Protein AF-A0A7C8YJ92-F1 (afdb_monomer)

Foldseek 3Di:
DDYDDDDDDPCPPPPPPPFQDQPDDADPVNLVVCVVVVVVVPDPVSSVVRLVSNLVSQCSRCVVPVVSNVVSVVVNVVVVVCCCVPVVVVVVVVVVQVPDPDDDPVNVVVVVVVVVVVVPDDDDPLNPQAAPQPSDNDPVVQWDAQPPPRHIHGQVSDVVRHPDDDPDHDHDPVRVVD

Sequence (178 aa):
GRNLMNSSENDEEGLLGSPAMVARPLDFRTIDLRLAVGAYGGSHEAFLEDVRELWKNIRIAHADQPELVQLAETLSLNFESLYEEEVVSLVGKLMEYSKMEQISAETKKEIGDVIASTSEIPKAPWDEGVCKVCGVDKDDDSVLLCDACDAEYHMYCLSPPLARIPEGNWYCPLCVSG

Radius of gyration: 23.87 Å; Cα contacts (8 Å, |Δi|>4): 119; chains: 1; bounding box: 81×37×61 Å

Structure (mmCIF, N/CA/C/O backbone):
data_AF-A0A7C8YJ92-F1
#
_entry.id   AF-A0A7C8YJ92-F1
#
loop_
_atom_site.group_PDB
_atom_site.id
_atom_site.type_symbol
_atom_site.label_atom_id
_atom_site.label_alt_id
_atom_site.label_comp_id
_atom_site.label_asym_id
_atom_site.label_entity_id
_atom_site.label_seq_id
_atom_site.pdbx_PDB_ins_code
_atom_site.Cartn_x
_atom_site.Cartn_y
_atom_site.Cartn_z
_atom_site.occupancy
_atom_site.B_iso_or_equiv
_atom_site.auth_seq_id
_atom_site.auth_comp_id
_atom_site.auth_asym_id
_atom_site.auth_atom_id
_atom_site.pdbx_PDB_model_num
ATOM 1 N N . GLY A 1 1 ? 56.445 19.414 -31.006 1.00 32.84 1 GLY A N 1
ATOM 2 C CA . GLY A 1 1 ? 55.288 20.331 -31.067 1.00 32.84 1 GLY A CA 1
ATOM 3 C C . GLY A 1 1 ? 54.045 19.476 -31.076 1.00 32.84 1 GLY A C 1
ATOM 4 O O . GLY A 1 1 ? 54.026 18.541 -31.856 1.00 32.84 1 GLY A O 1
ATOM 5 N N . ARG A 1 2 ? 53.206 19.576 -30.036 1.00 31.78 2 ARG A N 1
ATOM 6 C CA . ARG A 1 2 ? 51.915 20.310 -30.041 1.00 31.78 2 ARG A CA 1
ATOM 7 C C . ARG A 1 2 ? 50.936 19.687 -31.050 1.00 31.78 2 ARG A C 1
ATOM 9 O O . ARG A 1 2 ? 51.171 19.828 -32.240 1.00 31.78 2 ARG A O 1
ATOM 16 N N . ASN A 1 3 ? 49.972 18.884 -30.583 1.00 36.03 3 ASN A N 1
ATOM 17 C CA . ASN A 1 3 ? 48.613 19.271 -30.113 1.00 36.03 3 ASN A CA 1
ATOM 18 C C . ASN A 1 3 ? 47.600 19.043 -31.256 1.00 36.03 3 ASN A C 1
ATOM 20 O O . ASN A 1 3 ? 47.963 19.313 -32.391 1.00 36.03 3 ASN A O 1
ATOM 24 N N . LEU A 1 4 ? 46.337 18.633 -31.090 1.00 36.97 4 LEU A N 1
ATOM 25 C CA . LEU A 1 4 ? 45.447 18.287 -29.965 1.00 36.97 4 LEU A CA 1
ATOM 26 C C . LEU A 1 4 ? 44.133 17.764 -30.611 1.00 36.97 4 LEU A C 1
ATOM 28 O O . LEU A 1 4 ? 43.721 18.368 -31.594 1.00 36.97 4 LEU A O 1
ATOM 32 N N . MET A 1 5 ? 43.523 16.720 -30.016 1.00 37.84 5 MET A N 1
ATOM 33 C CA . MET A 1 5 ? 42.085 16.520 -29.656 1.00 37.84 5 MET A CA 1
ATOM 34 C C . MET A 1 5 ? 40.979 16.679 -30.723 1.00 37.84 5 MET A C 1
ATOM 36 O O . MET A 1 5 ? 41.150 17.384 -31.702 1.00 37.84 5 MET A O 1
ATOM 40 N N . ASN A 1 6 ? 39.777 16.097 -30.643 1.00 34.41 6 ASN A N 1
ATOM 41 C CA . ASN A 1 6 ? 38.951 15.356 -29.664 1.00 34.41 6 ASN A CA 1
ATOM 42 C C . ASN A 1 6 ? 37.863 14.639 -30.529 1.00 34.41 6 ASN A C 1
ATOM 44 O O . ASN A 1 6 ? 37.765 14.954 -31.713 1.00 34.41 6 ASN A O 1
ATOM 48 N N . SER A 1 7 ? 36.968 13.740 -30.123 1.00 36.34 7 SER A N 1
ATOM 49 C CA . SER A 1 7 ? 36.438 13.296 -28.829 1.00 36.34 7 SER A CA 1
ATOM 50 C C . SER A 1 7 ? 35.616 12.031 -29.111 1.00 36.34 7 SER A C 1
ATOM 52 O O . SER A 1 7 ? 34.654 12.086 -29.879 1.00 36.34 7 SER A O 1
ATOM 54 N N . SER A 1 8 ? 35.977 10.910 -28.500 1.00 42.34 8 SER A N 1
ATOM 55 C CA . SER A 1 8 ? 35.163 9.695 -28.466 1.00 42.34 8 SER A CA 1
ATOM 56 C C . SER A 1 8 ? 35.259 9.112 -27.065 1.00 42.34 8 SER A C 1
ATOM 58 O O . SER A 1 8 ? 36.002 8.164 -26.849 1.00 42.34 8 SER A O 1
ATOM 60 N N . GLU A 1 9 ? 34.555 9.729 -26.123 1.00 35.81 9 GLU A N 1
ATOM 61 C CA . GLU A 1 9 ? 34.348 9.212 -24.769 1.00 35.81 9 GLU A CA 1
ATOM 62 C C . GLU A 1 9 ? 32.906 9.567 -24.396 1.00 35.81 9 GLU A C 1
ATOM 64 O O . GLU A 1 9 ? 32.614 10.636 -23.868 1.00 35.81 9 GLU A O 1
ATOM 69 N N . ASN A 1 10 ? 31.983 8.694 -24.805 1.00 41.91 10 ASN A N 1
ATOM 70 C CA . ASN A 1 10 ? 30.680 8.582 -24.164 1.00 41.91 10 ASN A CA 1
ATOM 71 C C . ASN A 1 10 ? 30.879 7.663 -22.961 1.00 41.91 10 ASN A C 1
ATOM 73 O O . ASN A 1 10 ? 30.569 6.479 -23.044 1.00 41.91 10 ASN A O 1
ATOM 77 N N . ASP A 1 11 ? 31.407 8.219 -21.879 1.00 37.97 11 ASP A N 1
ATOM 78 C CA . ASP A 1 11 ? 31.334 7.607 -20.560 1.00 37.97 11 ASP A CA 1
ATOM 79 C C . ASP A 1 11 ? 30.396 8.490 -19.730 1.00 37.97 11 ASP A C 1
ATOM 81 O O . ASP A 1 11 ? 30.816 9.345 -18.954 1.00 37.97 11 ASP A O 1
ATOM 85 N N . GLU A 1 12 ? 29.088 8.331 -19.960 1.00 43.72 12 GLU A N 1
ATOM 86 C CA . GLU A 1 12 ? 28.102 8.674 -18.937 1.00 43.72 12 GLU A CA 1
ATOM 87 C C . GLU A 1 12 ? 28.348 7.705 -17.783 1.00 43.72 12 GLU A C 1
ATOM 89 O O . GLU A 1 12 ? 27.995 6.524 -17.831 1.00 43.72 12 GLU A O 1
ATOM 94 N N . GLU A 1 13 ? 29.058 8.213 -16.785 1.00 41.09 13 GLU A N 1
ATOM 95 C CA . GLU A 1 13 ? 29.417 7.552 -15.544 1.00 41.09 13 GLU A CA 1
ATOM 96 C C . GLU A 1 13 ? 28.141 7.269 -14.735 1.00 41.09 13 GLU A C 1
ATOM 98 O O . GLU A 1 13 ? 27.783 7.959 -13.783 1.00 41.09 13 GLU A O 1
ATOM 103 N N . GLY A 1 14 ? 27.413 6.233 -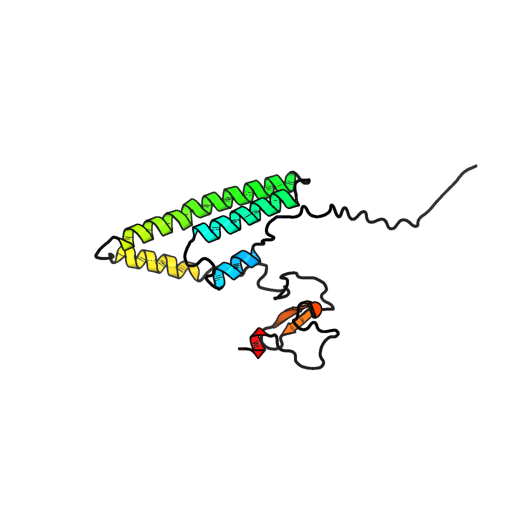15.149 1.00 44.31 14 GLY A N 1
ATOM 104 C CA . GLY A 1 14 ? 26.383 5.597 -14.351 1.00 44.31 14 GLY A CA 1
ATOM 105 C C . GLY A 1 14 ? 27.053 4.942 -13.154 1.00 44.31 14 GLY A C 1
ATOM 106 O O . GLY A 1 14 ? 27.486 3.792 -13.232 1.00 44.31 14 GLY A O 1
ATOM 107 N N . LEU A 1 15 ? 27.139 5.677 -12.045 1.00 42.62 15 LEU A N 1
ATOM 108 C CA . LEU A 1 15 ? 27.472 5.155 -10.721 1.00 42.62 15 LEU A CA 1
ATOM 109 C C . LEU A 1 15 ? 26.350 4.209 -10.257 1.00 42.62 15 LEU A C 1
ATOM 111 O O . LEU A 1 15 ? 25.573 4.494 -9.351 1.00 42.62 15 LEU A O 1
ATOM 115 N N . LEU A 1 16 ? 26.259 3.044 -10.894 1.00 46.41 16 LEU A N 1
ATOM 116 C CA . LEU A 1 16 ? 25.549 1.888 -10.372 1.00 46.41 16 LEU A CA 1
ATOM 117 C C . LEU A 1 16 ? 26.441 1.271 -9.296 1.00 46.41 16 LEU A C 1
ATOM 119 O O . LEU A 1 16 ? 27.081 0.237 -9.498 1.00 46.41 16 LEU A O 1
ATOM 123 N N . GLY A 1 17 ? 26.496 1.929 -8.135 1.00 43.22 17 GLY A N 1
ATOM 124 C CA . GLY A 1 17 ? 26.816 1.222 -6.905 1.00 43.22 17 GLY A CA 1
ATOM 125 C C . GLY A 1 17 ? 25.873 0.026 -6.830 1.00 43.22 17 GLY A C 1
ATOM 126 O O . GLY A 1 17 ? 24.660 0.179 -6.973 1.00 43.22 17 GLY A O 1
ATOM 127 N N . SER A 1 18 ? 26.419 -1.184 -6.713 1.00 48.75 18 SER A N 1
ATOM 128 C CA . SER A 1 18 ? 25.602 -2.387 -6.556 1.00 48.75 18 SER A CA 1
ATOM 129 C C . SER A 1 18 ? 24.629 -2.150 -5.396 1.00 48.75 18 SER A C 1
ATOM 131 O O . SER A 1 18 ? 25.120 -1.882 -4.293 1.00 48.75 18 SER A O 1
ATOM 133 N N . PRO A 1 19 ? 23.297 -2.210 -5.619 1.00 55.03 19 PRO A N 1
ATOM 134 C CA . PRO A 1 19 ? 22.329 -1.930 -4.572 1.00 55.03 19 PRO A CA 1
ATOM 135 C C . PRO A 1 19 ? 22.653 -2.804 -3.371 1.00 55.03 19 PRO A C 1
ATOM 137 O O . PRO A 1 19 ? 22.861 -4.013 -3.529 1.00 55.03 19 PRO A O 1
ATOM 140 N N . ALA A 1 20 ? 22.746 -2.206 -2.184 1.00 57.72 20 ALA A N 1
ATOM 141 C CA . ALA A 1 20 ? 22.923 -2.990 -0.976 1.00 57.72 20 ALA A CA 1
ATOM 142 C C . ALA A 1 20 ? 21.822 -4.061 -0.942 1.00 57.72 20 ALA A C 1
ATOM 144 O O . ALA A 1 20 ? 20.634 -3.754 -1.053 1.00 57.72 20 ALA A O 1
ATOM 145 N N . MET A 1 21 ? 22.218 -5.333 -0.859 1.00 64.62 21 MET A N 1
ATOM 146 C CA . MET A 1 21 ? 21.261 -6.433 -0.819 1.00 64.62 21 MET A CA 1
ATOM 147 C C . MET A 1 21 ? 20.461 -6.329 0.481 1.00 64.62 21 MET A C 1
ATOM 149 O O . MET A 1 21 ? 20.983 -6.589 1.564 1.00 64.62 21 MET A O 1
ATOM 153 N N . VAL A 1 22 ? 19.196 -5.931 0.375 1.00 64.56 22 VAL A N 1
ATOM 154 C CA . VAL A 1 22 ? 18.278 -5.872 1.514 1.00 64.56 22 VAL A CA 1
ATOM 155 C C . VAL A 1 22 ? 17.700 -7.257 1.800 1.00 64.56 22 VAL A C 1
ATOM 157 O O . VAL A 1 22 ? 17.398 -8.022 0.884 1.00 64.56 22 VAL A O 1
ATOM 160 N N . ALA A 1 23 ? 17.551 -7.599 3.081 1.00 59.47 23 ALA A N 1
ATOM 161 C CA . ALA A 1 23 ? 17.153 -8.943 3.507 1.00 59.47 23 ALA A CA 1
ATOM 162 C C . ALA A 1 23 ? 15.738 -9.329 3.040 1.00 59.47 23 ALA A C 1
ATOM 164 O O . ALA A 1 23 ? 15.465 -10.506 2.797 1.00 59.47 23 ALA A O 1
ATOM 165 N N . ARG A 1 24 ? 14.836 -8.348 2.921 1.00 72.12 24 ARG A N 1
ATOM 166 C CA . ARG A 1 24 ? 13.461 -8.531 2.442 1.00 72.12 24 ARG A CA 1
ATOM 167 C C . ARG A 1 24 ? 13.057 -7.328 1.591 1.00 72.12 24 ARG A C 1
ATOM 169 O O . ARG A 1 24 ? 12.641 -6.335 2.175 1.00 72.12 24 ARG A O 1
ATOM 176 N N . PRO A 1 25 ? 13.182 -7.382 0.253 1.00 77.62 25 PRO A N 1
ATOM 177 C CA . PRO A 1 25 ? 12.709 -6.307 -0.614 1.00 77.62 25 PRO A CA 1
ATOM 178 C C . PRO A 1 25 ? 11.233 -6.015 -0.335 1.00 77.62 25 PRO A C 1
ATOM 180 O O . PRO A 1 25 ? 10.406 -6.929 -0.317 1.00 77.62 25 PRO A O 1
ATOM 183 N N . LEU A 1 26 ? 10.932 -4.753 -0.057 1.00 87.12 26 LEU A N 1
ATOM 184 C CA . LEU A 1 26 ? 9.601 -4.271 0.278 1.00 87.12 26 LEU A CA 1
ATOM 185 C C . LEU A 1 26 ? 9.498 -2.830 -0.219 1.00 87.12 26 LEU A C 1
ATOM 187 O O . LEU A 1 26 ? 10.472 -2.086 -0.115 1.00 87.12 26 LEU A O 1
ATOM 191 N N . ASP A 1 27 ? 8.338 -2.462 -0.748 1.00 88.12 27 ASP A N 1
ATOM 192 C CA . ASP A 1 27 ? 7.993 -1.123 -1.223 1.00 88.12 27 ASP A CA 1
ATOM 193 C C . ASP A 1 27 ? 6.581 -0.744 -0.741 1.00 88.12 27 ASP A C 1
ATOM 195 O O . ASP A 1 27 ? 5.828 -1.591 -0.248 1.00 88.12 27 ASP A O 1
ATOM 199 N N . PHE A 1 28 ? 6.215 0.536 -0.863 1.00 90.81 28 PHE A N 1
ATOM 200 C CA . PHE A 1 28 ? 4.897 1.014 -0.431 1.00 90.81 28 PHE A CA 1
ATOM 201 C C . PHE A 1 28 ? 3.747 0.322 -1.169 1.00 90.81 28 PHE A C 1
ATOM 203 O O . PHE A 1 28 ? 2.733 0.005 -0.553 1.00 90.81 28 PHE A O 1
ATOM 210 N N . ARG A 1 29 ? 3.926 0.014 -2.457 1.00 87.31 29 ARG A N 1
ATOM 211 C CA . ARG A 1 29 ? 2.927 -0.686 -3.271 1.00 87.31 29 ARG A CA 1
ATOM 212 C C . ARG A 1 29 ? 2.628 -2.084 -2.732 1.00 87.31 29 ARG A C 1
ATOM 214 O O . ARG A 1 29 ? 1.482 -2.513 -2.701 1.00 87.31 29 ARG A O 1
ATOM 221 N N . THR A 1 30 ? 3.647 -2.806 -2.284 1.00 89.88 30 THR A N 1
ATOM 222 C CA . THR A 1 30 ? 3.494 -4.138 -1.695 1.00 89.88 30 THR A CA 1
ATOM 223 C C . THR A 1 30 ? 2.730 -4.071 -0.377 1.00 89.88 30 THR A C 1
ATOM 225 O O . THR A 1 30 ? 1.881 -4.925 -0.124 1.00 89.88 30 THR A O 1
ATOM 228 N N . ILE A 1 31 ? 3.012 -3.066 0.455 1.00 93.44 31 ILE A N 1
ATOM 229 C CA . ILE A 1 31 ? 2.287 -2.829 1.713 1.00 93.44 31 ILE A CA 1
ATOM 230 C C . ILE A 1 31 ? 0.816 -2.498 1.427 1.00 93.44 31 ILE A C 1
ATOM 232 O O . ILE A 1 31 ? -0.079 -3.079 2.037 1.00 93.44 31 ILE A O 1
ATOM 236 N N . ASP A 1 32 ? 0.566 -1.630 0.452 1.00 90.19 32 ASP A N 1
ATOM 237 C CA . ASP A 1 32 ? -0.772 -1.235 0.009 1.00 90.19 32 ASP A CA 1
ATOM 238 C C . ASP A 1 32 ? -1.587 -2.434 -0.516 1.00 90.19 32 ASP A C 1
ATOM 240 O O . ASP A 1 32 ? -2.701 -2.701 -0.063 1.00 90.19 32 ASP A O 1
ATOM 244 N N . LEU A 1 33 ? -0.982 -3.279 -1.359 1.00 86.25 33 LEU A N 1
ATOM 245 C CA . LEU A 1 33 ? -1.596 -4.532 -1.813 1.00 86.25 33 LEU A CA 1
ATOM 246 C C . LEU A 1 33 ? -1.905 -5.488 -0.650 1.00 86.25 33 LEU A C 1
ATOM 248 O O . LEU A 1 33 ? -2.951 -6.139 -0.652 1.00 86.25 33 LEU A O 1
ATOM 252 N N . ARG A 1 34 ? -1.018 -5.583 0.352 1.00 91.88 34 ARG A N 1
ATOM 253 C CA . ARG A 1 34 ? -1.242 -6.407 1.553 1.00 91.88 34 ARG A CA 1
ATOM 254 C C . ARG A 1 34 ? -2.406 -5.886 2.391 1.00 91.88 34 ARG A C 1
ATOM 256 O O . ARG A 1 34 ? -3.194 -6.702 2.872 1.00 91.88 34 ARG A O 1
ATOM 263 N N . LEU A 1 35 ? -2.537 -4.569 2.540 1.00 90.69 35 LEU A N 1
ATOM 264 C CA . LEU A 1 35 ? -3.692 -3.949 3.189 1.00 90.69 35 LEU A CA 1
ATOM 265 C C . LEU A 1 35 ? -4.984 -4.295 2.439 1.00 90.69 35 LEU A C 1
ATOM 267 O O . LEU A 1 35 ? -5.922 -4.799 3.055 1.00 90.69 35 LEU A O 1
ATOM 271 N N . ALA A 1 36 ? -5.005 -4.107 1.117 1.00 86.62 36 ALA A N 1
ATOM 272 C CA . ALA A 1 36 ? -6.189 -4.312 0.283 1.00 86.62 36 ALA A CA 1
ATOM 273 C C . ALA A 1 36 ? -6.734 -5.750 0.338 1.00 86.62 36 ALA A C 1
ATOM 275 O O . ALA A 1 36 ? -7.946 -5.958 0.363 1.00 86.62 36 ALA A O 1
ATOM 276 N N . VAL A 1 37 ? -5.851 -6.753 0.395 1.00 88.44 37 VAL A N 1
ATOM 277 C CA . VAL A 1 37 ? -6.250 -8.172 0.488 1.00 88.44 37 VAL A CA 1
ATOM 278 C C . VAL A 1 37 ? -6.383 -8.676 1.931 1.00 88.44 37 VAL A C 1
ATOM 280 O O . VAL A 1 37 ? -6.598 -9.868 2.147 1.00 88.44 37 VAL A O 1
ATOM 283 N N . GLY A 1 38 ? -6.236 -7.798 2.931 1.00 90.75 38 GLY A N 1
ATOM 284 C CA . GLY A 1 38 ? -6.341 -8.153 4.347 1.00 90.75 38 GLY A CA 1
ATOM 285 C C . GLY A 1 38 ? -5.227 -9.081 4.851 1.00 90.75 38 GLY A C 1
ATOM 286 O O . GLY A 1 38 ? -5.432 -9.823 5.812 1.00 90.75 38 GLY A O 1
ATOM 287 N N . ALA A 1 39 ? -4.043 -9.052 4.230 1.00 93.25 39 ALA A N 1
ATOM 288 C CA . ALA A 1 39 ? -2.936 -9.970 4.519 1.00 93.25 39 ALA A CA 1
ATOM 289 C C . ALA A 1 39 ? -2.395 -9.866 5.958 1.00 93.25 39 ALA A C 1
ATOM 291 O O . ALA A 1 39 ? -1.782 -10.811 6.452 1.00 93.25 39 ALA A O 1
ATOM 292 N N . TYR A 1 40 ? -2.641 -8.746 6.644 1.00 94.56 40 TYR A N 1
ATOM 293 C CA . TYR A 1 40 ? -2.231 -8.522 8.034 1.00 94.56 40 TYR A CA 1
ATOM 294 C C . TYR A 1 40 ? -3.157 -9.168 9.075 1.00 94.56 40 TYR A C 1
ATOM 296 O O . TYR A 1 40 ? -2.886 -9.093 10.272 1.00 94.56 40 TYR A O 1
ATOM 304 N N . GLY A 1 41 ? -4.269 -9.784 8.655 1.00 91.25 41 GLY A N 1
ATOM 305 C CA . GLY A 1 41 ? -5.161 -10.514 9.563 1.00 91.25 41 GLY A CA 1
ATOM 306 C C . GLY A 1 41 ? -5.768 -9.654 10.678 1.00 91.25 41 GLY A C 1
ATOM 307 O O . GLY A 1 41 ? -6.069 -10.167 11.751 1.00 91.25 41 GLY A O 1
ATOM 308 N N . GLY A 1 42 ? -5.911 -8.346 10.445 1.00 87.81 42 GLY A N 1
ATOM 309 C CA . GLY A 1 42 ? -6.410 -7.386 11.433 1.00 87.81 42 GLY A CA 1
ATOM 310 C C . GLY A 1 42 ? -5.379 -6.908 12.463 1.00 87.81 42 GLY A C 1
ATOM 311 O O . GLY A 1 42 ? -5.735 -6.083 13.299 1.00 87.81 42 GLY A O 1
ATOM 312 N N . SER A 1 43 ? -4.122 -7.368 12.413 1.00 94.94 43 SER A N 1
ATOM 313 C CA . SER A 1 43 ? -3.050 -6.791 13.235 1.00 94.94 43 SER A CA 1
ATOM 314 C C . SER A 1 43 ? -2.515 -5.523 12.580 1.00 94.94 43 SER A C 1
ATOM 316 O O . SER A 1 43 ? -1.884 -5.564 11.523 1.00 94.94 43 SER A O 1
ATOM 318 N N . HIS A 1 44 ? -2.755 -4.387 13.226 1.00 94.88 44 HIS A N 1
ATOM 319 C CA . HIS A 1 44 ? -2.209 -3.106 12.787 1.00 94.88 44 HIS A CA 1
ATOM 320 C C . HIS A 1 44 ? -0.694 -3.017 13.049 1.00 94.88 44 HIS A C 1
ATOM 322 O O . HIS A 1 44 ? 0.026 -2.334 12.326 1.00 94.88 44 HIS A O 1
ATOM 328 N N . GLU A 1 45 ? -0.182 -3.770 14.026 1.00 96.62 45 GLU A N 1
ATOM 329 C CA . GLU A 1 45 ? 1.246 -3.870 14.320 1.00 96.62 45 GLU A CA 1
ATOM 330 C C . GLU A 1 45 ? 2.011 -4.619 13.229 1.00 96.62 45 GLU A C 1
ATOM 332 O O . GLU A 1 45 ? 3.116 -4.214 12.885 1.00 96.62 45 GLU A O 1
ATOM 337 N N . ALA A 1 46 ? 1.422 -5.655 12.623 1.00 96.50 46 ALA A N 1
ATOM 338 C CA . ALA A 1 46 ? 2.038 -6.340 11.487 1.00 96.50 46 ALA A CA 1
ATOM 339 C C . ALA A 1 46 ? 2.205 -5.406 10.269 1.00 96.50 46 ALA A C 1
ATOM 341 O O . ALA A 1 46 ? 3.204 -5.490 9.554 1.00 96.50 46 ALA A O 1
ATOM 342 N N . PHE A 1 47 ? 1.262 -4.480 10.056 1.00 96.44 47 PHE A N 1
ATOM 343 C CA . PHE A 1 47 ? 1.407 -3.400 9.072 1.00 96.44 47 PHE A CA 1
ATOM 344 C C . PHE A 1 47 ? 2.553 -2.447 9.447 1.00 96.44 47 PHE A C 1
ATOM 346 O O . PHE A 1 47 ? 3.398 -2.137 8.606 1.00 96.44 47 PHE A O 1
ATOM 353 N N . LEU A 1 48 ? 2.630 -2.029 10.715 1.00 97.12 48 LEU A N 1
ATOM 354 C CA . LEU A 1 48 ? 3.705 -1.166 11.210 1.00 97.12 48 LEU A CA 1
ATOM 355 C C . LEU A 1 48 ? 5.095 -1.800 11.038 1.00 97.12 48 LEU A C 1
ATOM 357 O O . LEU A 1 48 ? 6.044 -1.115 10.659 1.00 97.12 48 LEU A O 1
ATOM 361 N N . GLU A 1 49 ? 5.230 -3.100 11.301 1.00 96.25 49 GLU A N 1
ATOM 362 C CA . GLU A 1 49 ? 6.481 -3.841 11.111 1.00 96.25 49 GLU A CA 1
ATOM 363 C C . GLU A 1 49 ? 6.965 -3.799 9.657 1.00 96.25 49 GLU A C 1
ATOM 365 O O . GLU A 1 49 ? 8.149 -3.557 9.412 1.00 96.25 49 GLU A O 1
ATOM 370 N N . ASP A 1 50 ? 6.059 -3.967 8.692 1.00 96.25 50 ASP A N 1
ATOM 371 C CA . ASP A 1 50 ? 6.377 -3.848 7.269 1.00 96.25 50 ASP A CA 1
ATOM 372 C C . ASP A 1 50 ? 6.826 -2.419 6.910 1.00 96.25 50 ASP A C 1
ATOM 374 O O . ASP A 1 50 ? 7.839 -2.247 6.231 1.00 96.25 50 ASP A O 1
ATOM 378 N N . VAL A 1 51 ? 6.141 -1.378 7.400 1.00 96.62 51 VAL A N 1
ATOM 379 C CA . VAL A 1 51 ? 6.547 0.018 7.136 1.00 96.62 51 VAL A CA 1
ATOM 380 C C . VAL A 1 51 ? 7.922 0.326 7.743 1.00 96.62 51 VAL A C 1
ATOM 382 O O . VAL A 1 51 ? 8.762 0.969 7.107 1.00 96.62 51 VAL A O 1
ATOM 385 N N . ARG A 1 52 ? 8.211 -0.177 8.947 1.00 96.50 52 ARG A N 1
ATOM 386 C CA . ARG A 1 52 ? 9.535 -0.043 9.577 1.00 96.50 52 ARG A CA 1
ATOM 387 C C . ARG A 1 52 ? 10.626 -0.762 8.787 1.00 96.50 52 ARG A C 1
ATOM 389 O O . ARG A 1 52 ? 11.717 -0.210 8.617 1.00 96.50 52 ARG A O 1
ATOM 396 N N . GLU A 1 53 ? 10.350 -1.968 8.289 1.00 95.81 53 GLU A N 1
ATOM 397 C CA . GLU A 1 53 ? 11.302 -2.714 7.460 1.00 95.81 53 GLU A CA 1
ATOM 398 C C . GLU A 1 53 ? 11.543 -2.008 6.118 1.00 95.81 53 GLU A C 1
ATOM 400 O O . GLU A 1 53 ? 12.690 -1.915 5.684 1.00 95.81 53 GLU A O 1
ATOM 405 N N . LEU A 1 54 ? 10.507 -1.424 5.507 1.00 95.56 54 LEU A N 1
ATOM 406 C CA . LEU A 1 54 ? 10.633 -0.583 4.315 1.00 95.56 54 LEU A CA 1
ATOM 407 C C . LEU A 1 54 ? 11.603 0.585 4.548 1.00 95.56 54 LEU A C 1
ATOM 409 O O . LEU A 1 54 ? 12.573 0.738 3.803 1.00 95.56 54 LEU A O 1
ATOM 413 N N . TRP A 1 55 ? 11.400 1.379 5.603 1.00 96.00 55 TRP A N 1
ATOM 414 C CA . TRP A 1 55 ? 12.288 2.508 5.906 1.00 96.00 55 TRP A CA 1
ATOM 415 C C . TRP A 1 55 ? 13.719 2.066 6.210 1.00 96.00 55 TRP A C 1
ATOM 417 O O . TRP A 1 55 ? 14.685 2.700 5.778 1.00 96.00 55 TRP A O 1
ATOM 427 N N . LYS A 1 56 ? 13.882 0.944 6.914 1.00 94.69 56 LYS A N 1
ATOM 428 C CA . LYS A 1 56 ? 15.195 0.338 7.151 1.00 94.69 56 LYS A CA 1
ATOM 429 C C . LYS A 1 56 ? 15.874 -0.070 5.844 1.00 94.69 56 LYS A C 1
ATOM 431 O O . LYS A 1 56 ? 17.058 0.219 5.681 1.00 94.69 56 LYS A O 1
ATOM 436 N N . ASN A 1 57 ? 15.146 -0.686 4.918 1.00 93.06 57 ASN A N 1
ATOM 437 C CA . ASN A 1 57 ? 15.670 -1.067 3.611 1.00 93.06 57 ASN A CA 1
ATOM 438 C C . ASN A 1 57 ? 16.105 0.148 2.793 1.00 93.06 57 ASN A C 1
ATOM 440 O O . ASN A 1 57 ? 17.198 0.122 2.237 1.00 93.06 57 ASN A O 1
ATOM 444 N N . ILE A 1 58 ? 15.305 1.218 2.773 1.00 92.00 58 ILE A N 1
ATOM 445 C CA . ILE A 1 58 ? 15.646 2.474 2.086 1.00 92.00 58 ILE A CA 1
ATOM 446 C C . ILE A 1 58 ? 16.962 3.039 2.635 1.00 92.00 58 ILE A C 1
ATOM 448 O O . ILE A 1 58 ? 17.874 3.343 1.868 1.00 92.00 58 ILE A O 1
ATOM 452 N N . ARG A 1 59 ? 17.118 3.109 3.964 1.00 93.62 59 ARG A N 1
ATOM 453 C CA . ARG A 1 59 ? 18.367 3.588 4.582 1.00 93.62 59 ARG A CA 1
ATOM 454 C C . ARG A 1 59 ? 19.575 2.714 4.245 1.00 93.62 59 ARG A C 1
ATOM 456 O O . ARG A 1 59 ? 20.665 3.243 4.065 1.00 93.62 59 ARG A O 1
ATOM 463 N N . ILE A 1 60 ? 19.400 1.393 4.172 1.00 92.19 60 ILE A N 1
ATOM 464 C CA . ILE A 1 60 ? 20.474 0.461 3.795 1.00 92.19 60 ILE A CA 1
ATOM 465 C C . ILE A 1 60 ? 20.844 0.629 2.316 1.00 92.19 60 ILE A C 1
ATOM 467 O O . ILE A 1 60 ? 22.027 0.672 1.988 1.00 92.19 60 ILE A O 1
ATOM 471 N N . ALA A 1 61 ? 19.847 0.738 1.436 1.00 89.88 61 ALA A N 1
ATOM 472 C CA . ALA A 1 61 ? 20.037 0.871 -0.006 1.00 89.88 61 ALA A CA 1
ATOM 473 C C . ALA A 1 61 ? 20.754 2.172 -0.394 1.00 89.88 61 ALA A C 1
ATOM 475 O O . ALA A 1 61 ? 21.536 2.164 -1.338 1.00 89.88 61 ALA A O 1
ATOM 476 N N . HIS A 1 62 ? 20.520 3.250 0.357 1.00 92.12 62 HIS A N 1
ATOM 477 C CA . HIS A 1 62 ? 21.093 4.578 0.117 1.00 92.12 62 HIS A CA 1
ATOM 478 C C . HIS A 1 62 ? 22.129 4.983 1.174 1.00 92.12 62 HIS A C 1
ATOM 480 O O . HIS A 1 62 ? 22.322 6.169 1.430 1.00 92.12 62 HIS A O 1
ATOM 486 N N . ALA A 1 63 ? 22.785 4.017 1.826 1.00 93.06 63 ALA A N 1
ATOM 487 C CA . ALA A 1 63 ? 23.698 4.277 2.943 1.00 93.06 63 ALA A CA 1
ATOM 488 C C . ALA A 1 63 ? 24.890 5.190 2.581 1.00 93.06 63 ALA A C 1
ATOM 490 O O . ALA A 1 63 ? 25.490 5.809 3.460 1.00 93.06 63 ALA A O 1
ATOM 491 N N . ASP A 1 64 ? 25.234 5.274 1.298 1.00 94.62 64 ASP A N 1
ATOM 492 C CA . ASP A 1 64 ? 26.271 6.131 0.724 1.00 94.62 64 ASP A CA 1
ATOM 493 C C . ASP A 1 64 ? 25.803 7.571 0.437 1.00 94.62 64 ASP A C 1
ATOM 495 O O . ASP A 1 64 ? 26.631 8.425 0.123 1.00 94.62 64 ASP A O 1
ATOM 499 N N . GLN A 1 65 ? 24.505 7.864 0.583 1.00 95.94 65 GLN A N 1
ATOM 500 C CA . GLN A 1 65 ? 23.885 9.160 0.288 1.00 95.94 65 GLN A CA 1
ATOM 501 C C . GLN A 1 65 ? 23.269 9.781 1.559 1.00 95.94 65 GLN A C 1
ATOM 503 O O . GLN A 1 65 ? 22.083 9.583 1.840 1.00 95.94 65 GLN A O 1
ATOM 508 N N . PRO A 1 66 ? 24.038 10.572 2.339 1.00 95.44 66 PRO A N 1
ATOM 509 C CA . PRO A 1 66 ? 23.602 11.082 3.643 1.00 95.44 66 PRO A CA 1
ATOM 510 C C . PRO A 1 66 ? 22.318 11.917 3.603 1.00 95.44 66 PRO A C 1
ATOM 512 O O . PRO A 1 66 ? 21.508 11.836 4.525 1.00 95.44 66 PRO A O 1
ATOM 515 N N . GLU A 1 67 ? 22.115 12.695 2.537 1.00 96.44 67 GLU A N 1
ATOM 516 C CA . GLU A 1 67 ? 20.912 13.515 2.352 1.00 96.44 67 GLU A CA 1
ATOM 517 C C . GLU A 1 67 ? 19.652 12.645 2.238 1.00 96.44 67 GLU A C 1
ATOM 519 O O . GLU A 1 67 ? 18.648 12.915 2.899 1.00 96.44 67 GLU A O 1
ATOM 524 N N . LEU A 1 68 ? 19.721 11.550 1.469 1.00 94.12 68 LEU A N 1
ATOM 525 C CA . LEU A 1 68 ? 18.610 10.606 1.325 1.00 94.12 68 LEU A CA 1
ATOM 526 C C . LEU A 1 68 ? 18.351 9.829 2.616 1.00 94.12 68 LEU A C 1
ATOM 528 O O . LEU A 1 68 ? 17.197 9.629 2.989 1.00 94.12 68 LEU A O 1
ATOM 532 N N . VAL A 1 69 ? 19.407 9.434 3.332 1.00 95.88 69 VAL A N 1
ATOM 533 C CA . VAL A 1 69 ? 19.276 8.768 4.636 1.00 95.88 69 VAL A CA 1
ATOM 534 C C . VAL A 1 69 ? 18.594 9.688 5.650 1.00 95.88 69 VAL A C 1
ATOM 536 O O . VAL A 1 69 ? 17.684 9.249 6.353 1.00 95.88 69 VAL A O 1
ATOM 539 N N . GLN A 1 70 ? 18.982 10.965 5.710 1.00 96.81 70 GLN A N 1
ATOM 540 C CA . GLN A 1 70 ? 18.367 11.940 6.614 1.00 96.81 70 GLN A CA 1
ATOM 541 C C . GLN A 1 70 ? 16.899 12.210 6.257 1.00 96.81 70 GLN A C 1
ATOM 543 O O . GLN A 1 70 ? 16.053 12.333 7.151 1.00 96.81 70 GLN A O 1
ATOM 548 N N . LEU A 1 71 ? 16.585 12.289 4.962 1.00 97.44 71 LEU A N 1
ATOM 549 C CA . LEU A 1 71 ? 15.213 12.449 4.494 1.00 97.44 71 LEU A CA 1
ATOM 550 C C . LEU A 1 71 ? 14.354 11.237 4.880 1.00 97.44 71 LEU A C 1
ATOM 552 O O . LEU A 1 71 ? 13.281 11.414 5.455 1.00 97.44 71 LEU A O 1
ATOM 556 N N . ALA A 1 72 ? 14.846 10.020 4.632 1.00 96.38 72 ALA A N 1
ATOM 557 C CA . ALA A 1 72 ? 14.171 8.781 5.014 1.00 96.38 72 ALA A CA 1
ATOM 558 C C . ALA A 1 72 ? 13.940 8.696 6.531 1.00 96.38 72 ALA A C 1
ATOM 560 O O . ALA A 1 72 ? 12.855 8.319 6.964 1.00 96.38 72 ALA A O 1
ATOM 561 N N . GLU A 1 73 ? 14.922 9.104 7.340 1.00 96.88 73 GLU A N 1
ATOM 562 C CA . GLU A 1 73 ? 14.778 9.167 8.797 1.00 96.88 73 GLU A CA 1
ATOM 563 C C . GLU A 1 73 ? 13.649 10.121 9.202 1.00 96.88 73 GLU A C 1
ATOM 565 O O . GLU A 1 73 ? 12.750 9.740 9.951 1.00 96.88 73 GLU A O 1
ATOM 570 N N . THR A 1 74 ? 13.645 11.333 8.644 1.00 98.06 74 THR A N 1
ATOM 571 C CA . THR A 1 74 ? 12.633 12.359 8.939 1.00 98.06 74 THR A CA 1
ATOM 572 C C . THR A 1 74 ? 11.228 11.884 8.571 1.00 98.06 74 THR A C 1
ATOM 574 O O . THR A 1 74 ? 10.298 12.025 9.365 1.00 98.06 74 THR A O 1
ATOM 577 N N . LEU A 1 75 ? 11.072 11.288 7.386 1.00 98.00 75 LEU A N 1
ATOM 578 C CA . LEU A 1 75 ? 9.794 10.738 6.935 1.00 98.00 75 LEU A CA 1
ATOM 579 C C . LEU A 1 75 ? 9.341 9.566 7.812 1.00 98.00 75 LEU A C 1
ATOM 581 O O . LEU A 1 75 ? 8.165 9.504 8.168 1.00 98.00 75 LEU A O 1
ATOM 585 N N . SER A 1 76 ? 10.262 8.683 8.210 1.00 97.62 76 SER A N 1
ATOM 586 C CA . SER A 1 76 ? 9.944 7.563 9.099 1.00 97.62 76 SER A CA 1
ATOM 587 C C . SER A 1 76 ? 9.471 8.035 10.478 1.00 97.62 76 SER A C 1
ATOM 589 O O . SER A 1 76 ? 8.463 7.541 10.969 1.00 97.62 76 SER A O 1
ATOM 591 N N . LEU A 1 77 ? 10.116 9.050 11.066 1.00 98.12 77 LEU A N 1
ATOM 592 C CA . LEU A 1 77 ? 9.710 9.620 12.355 1.00 98.12 77 LEU A CA 1
ATOM 593 C C . LEU A 1 77 ? 8.351 10.325 12.279 1.00 98.12 77 LEU A C 1
ATOM 595 O O . LEU A 1 77 ? 7.543 10.196 13.195 1.00 98.12 77 LEU A O 1
ATOM 599 N N . ASN A 1 78 ? 8.087 11.050 11.188 1.00 98.25 78 ASN A N 1
ATOM 600 C CA . ASN A 1 78 ? 6.782 11.669 10.958 1.00 98.25 78 ASN A CA 1
ATOM 601 C C . ASN A 1 78 ? 5.678 10.601 10.875 1.00 98.25 78 ASN A C 1
ATOM 603 O O . ASN A 1 78 ? 4.662 10.703 11.556 1.00 98.25 78 ASN A O 1
ATOM 607 N N . PHE A 1 79 ? 5.917 9.537 10.104 1.00 97.50 79 PHE A N 1
ATOM 608 C CA . PHE A 1 79 ? 4.988 8.415 10.010 1.00 97.50 79 PHE A CA 1
ATOM 609 C C . PHE A 1 79 ? 4.700 7.780 11.379 1.00 97.50 79 PHE A C 1
ATOM 611 O O . PHE A 1 79 ? 3.537 7.567 11.701 1.00 97.50 79 PHE A O 1
ATOM 618 N N . GLU A 1 80 ? 5.724 7.511 12.197 1.0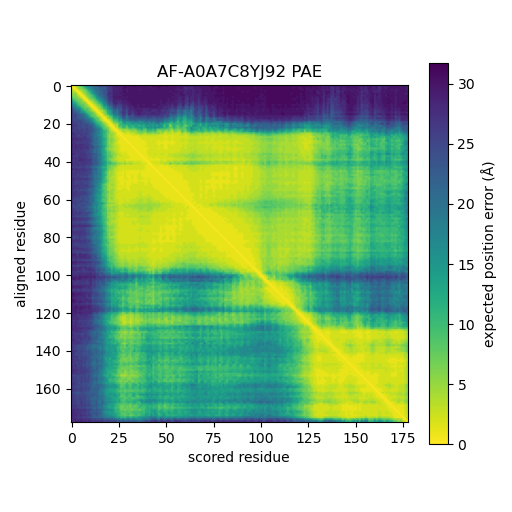0 97.94 80 GLU A N 1
ATOM 619 C CA . GLU A 1 80 ? 5.544 6.944 13.545 1.00 97.94 80 GLU A CA 1
ATOM 620 C C . GLU A 1 80 ? 4.683 7.851 14.435 1.00 97.94 80 GLU A C 1
ATOM 622 O O . GLU A 1 80 ? 3.779 7.367 15.112 1.00 97.94 80 GLU A O 1
ATOM 627 N N . SER A 1 81 ? 4.914 9.168 14.386 1.00 97.88 81 SER A N 1
ATOM 628 C CA . SER A 1 81 ? 4.115 10.142 15.139 1.00 97.88 81 SER A CA 1
ATOM 629 C C . SER A 1 81 ? 2.641 10.097 14.731 1.00 97.88 81 SER A C 1
ATOM 631 O O . SER A 1 81 ? 1.770 9.992 15.591 1.00 97.88 81 SER A O 1
ATOM 633 N N . LEU A 1 82 ? 2.356 10.130 13.425 1.00 96.62 82 LEU A N 1
ATOM 634 C CA . LEU A 1 82 ? 0.986 10.052 12.905 1.00 96.62 82 LEU A CA 1
ATOM 635 C C . LEU A 1 82 ? 0.330 8.710 13.245 1.00 96.62 82 LEU A C 1
ATOM 637 O O . LEU A 1 82 ? -0.836 8.655 13.629 1.00 96.62 82 LEU A O 1
ATOM 641 N N . TYR A 1 83 ? 1.084 7.618 13.147 1.00 96.69 83 TYR A N 1
ATOM 642 C CA . TYR A 1 83 ? 0.599 6.286 13.480 1.00 96.69 83 TYR A CA 1
ATOM 643 C C . TYR A 1 83 ? 0.199 6.171 14.959 1.00 96.69 83 TYR A C 1
ATOM 645 O O . TYR A 1 83 ? -0.848 5.596 15.270 1.00 96.69 83 TYR A O 1
ATOM 653 N N . GLU A 1 84 ? 0.990 6.727 15.881 1.00 96.25 84 GLU A N 1
ATOM 654 C CA . GLU A 1 84 ? 0.625 6.754 17.300 1.00 96.25 84 GLU A CA 1
ATOM 655 C C . GLU A 1 84 ? -0.612 7.624 17.563 1.00 96.25 84 GLU A C 1
ATOM 657 O O . GLU A 1 84 ? -1.537 7.197 18.262 1.00 96.25 84 GLU A O 1
ATOM 662 N N . GLU A 1 85 ? -0.656 8.825 16.985 1.00 94.75 85 GLU A N 1
ATOM 663 C CA . GLU A 1 85 ? -1.751 9.775 17.199 1.00 94.75 85 GLU A CA 1
ATOM 664 C C . GLU A 1 85 ? -3.089 9.274 16.647 1.00 94.75 85 GLU A C 1
ATOM 666 O O . GLU A 1 85 ? -4.128 9.444 17.294 1.00 94.75 85 G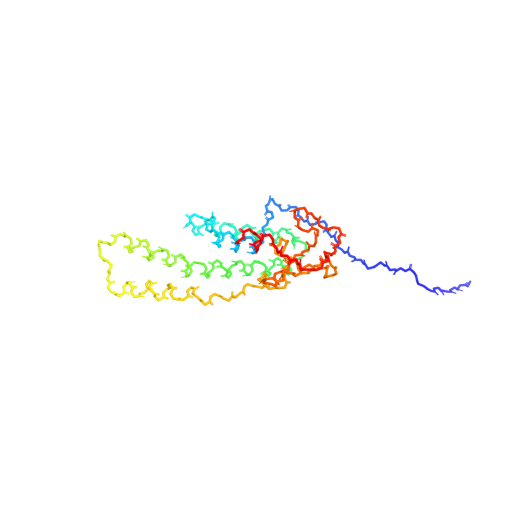LU A O 1
ATOM 671 N N . GLU A 1 86 ? -3.076 8.636 15.478 1.00 92.00 86 GLU A N 1
ATOM 672 C CA . GLU A 1 86 ? -4.290 8.231 14.774 1.00 92.00 86 GLU A CA 1
ATOM 673 C C . GLU A 1 86 ? -4.631 6.758 15.014 1.00 92.00 86 GLU A C 1
ATOM 675 O O . GLU A 1 86 ? -5.693 6.440 15.558 1.00 92.00 86 GLU A O 1
ATOM 680 N N . VAL A 1 87 ? -3.733 5.840 14.643 1.00 92.94 87 VAL A N 1
ATOM 681 C CA . VAL A 1 87 ? -4.026 4.398 14.610 1.00 92.94 87 VAL A CA 1
ATOM 682 C C . VAL A 1 87 ? -4.054 3.812 16.015 1.00 92.94 87 VAL A C 1
ATOM 684 O O . VAL A 1 87 ? -5.032 3.164 16.387 1.00 92.94 87 VAL A O 1
ATOM 687 N N . VAL A 1 88 ? -3.018 4.053 16.824 1.00 95.12 88 VAL A N 1
ATOM 688 C CA . VAL A 1 88 ? -2.947 3.498 18.189 1.00 95.12 88 VAL A CA 1
ATOM 689 C C . VAL A 1 88 ? -4.066 4.068 19.062 1.00 95.12 88 VAL A C 1
ATOM 691 O O . VAL A 1 88 ? -4.737 3.319 19.775 1.00 95.12 88 VAL A O 1
ATOM 694 N N . SER A 1 89 ? -4.320 5.374 18.957 1.00 91.38 89 SER A N 1
ATOM 695 C CA . SER A 1 89 ? -5.446 6.045 19.619 1.00 91.38 89 SER A CA 1
ATOM 696 C C . SER A 1 89 ? -6.794 5.418 19.245 1.00 91.38 89 SER A C 1
ATOM 698 O O . SER A 1 89 ? -7.601 5.101 20.124 1.00 91.38 89 SER A O 1
ATOM 700 N N . LEU A 1 90 ? -7.036 5.177 17.950 1.00 89.50 90 LEU A N 1
ATOM 701 C CA . LEU A 1 90 ? -8.264 4.544 17.469 1.00 89.50 90 LEU A CA 1
ATOM 702 C C . LEU A 1 90 ? -8.405 3.103 17.971 1.00 89.50 90 LEU A C 1
ATOM 704 O O . LEU A 1 90 ? -9.461 2.736 18.486 1.00 89.50 90 LEU A O 1
ATOM 708 N N . VAL A 1 91 ? -7.353 2.290 17.862 1.00 91.25 91 VAL A N 1
ATOM 709 C CA . VAL A 1 91 ? -7.374 0.897 18.332 1.00 91.25 91 VAL A CA 1
ATOM 710 C C . VAL A 1 91 ? -7.621 0.835 19.839 1.00 91.25 91 VAL A C 1
ATOM 712 O O . VAL A 1 91 ? -8.420 0.013 20.294 1.00 91.25 91 VAL A O 1
ATOM 715 N N . GLY A 1 92 ? -7.010 1.735 20.615 1.00 90.31 92 GLY A N 1
ATOM 716 C CA . GLY A 1 92 ? -7.264 1.871 22.049 1.00 90.31 92 GLY A CA 1
ATOM 717 C C . GLY A 1 92 ? -8.747 2.092 22.355 1.00 90.31 92 GLY A C 1
ATOM 718 O O . GLY A 1 92 ? -9.333 1.336 23.134 1.00 90.31 92 GLY A O 1
ATOM 719 N N . LYS A 1 93 ? -9.384 3.051 21.670 1.00 87.50 93 LYS A N 1
ATOM 720 C CA . LYS A 1 93 ? -10.828 3.320 21.802 1.00 87.50 93 LYS A CA 1
ATOM 721 C C . LYS A 1 93 ? -11.678 2.107 21.421 1.00 87.50 93 LYS A C 1
ATOM 723 O O . LYS A 1 93 ? -12.587 1.734 22.159 1.00 87.50 93 LYS A O 1
ATOM 728 N N . LEU A 1 94 ? -11.365 1.443 20.306 1.00 86.06 94 LEU A N 1
ATOM 729 C CA . LEU A 1 94 ? -12.087 0.244 19.862 1.00 86.06 94 LEU A CA 1
ATOM 730 C C . LEU A 1 94 ? -11.985 -0.899 20.884 1.00 86.06 94 LEU A C 1
ATOM 732 O O . LEU A 1 94 ? -12.980 -1.573 21.164 1.00 86.06 94 LEU A O 1
ATOM 736 N N . MET A 1 95 ? -10.809 -1.092 21.488 1.00 87.44 95 MET A N 1
ATOM 737 C CA . MET A 1 95 ? -10.625 -2.066 22.564 1.00 87.44 95 MET A CA 1
ATOM 738 C C . MET A 1 95 ? -11.452 -1.720 23.803 1.00 87.44 95 MET A C 1
ATOM 740 O O . MET A 1 95 ? -12.014 -2.622 24.426 1.00 87.44 95 MET A O 1
ATOM 744 N N . GLU A 1 96 ? -11.555 -0.446 24.175 1.00 87.56 96 GLU A N 1
ATOM 745 C CA . GLU A 1 96 ? -12.415 -0.010 25.278 1.00 87.56 96 GLU A CA 1
ATOM 746 C C . GLU A 1 96 ? -13.889 -0.291 24.984 1.00 87.56 96 GLU A C 1
ATOM 748 O O . GLU A 1 96 ? -14.563 -0.906 25.811 1.00 87.56 96 GLU A O 1
ATOM 753 N N . TYR A 1 97 ? -14.370 0.044 23.784 1.00 82.56 97 TYR A N 1
ATOM 754 C CA . TYR A 1 97 ? -15.754 -0.223 23.382 1.00 82.56 97 TYR A CA 1
ATOM 755 C C . TYR A 1 97 ? -16.091 -1.714 23.387 1.00 82.56 97 TYR A C 1
ATOM 757 O O . TYR A 1 97 ? -17.183 -2.090 23.805 1.00 82.56 97 TYR A O 1
ATOM 765 N N . SER A 1 98 ? -15.150 -2.575 22.986 1.00 82.06 98 SER A N 1
ATOM 766 C CA . SER A 1 98 ? -15.350 -4.032 22.998 1.00 82.06 98 SER A CA 1
ATOM 767 C C . SER A 1 98 ? -15.583 -4.611 24.402 1.00 82.06 98 SER A C 1
ATOM 769 O O . SER A 1 98 ? -16.182 -5.676 24.538 1.00 82.06 98 SER A O 1
ATOM 771 N N . LYS A 1 99 ? -15.138 -3.906 25.453 1.00 86.81 99 LYS A N 1
ATOM 772 C CA . LYS A 1 99 ? -15.320 -4.301 26.858 1.00 86.81 99 LYS A CA 1
ATOM 773 C C . LYS A 1 99 ? -16.644 -3.806 27.444 1.00 86.81 99 LYS A C 1
ATOM 775 O O . LYS A 1 99 ? -17.000 -4.217 28.547 1.00 86.81 99 LYS A O 1
ATOM 780 N N . MET A 1 100 ? -17.358 -2.915 26.754 1.00 84.31 100 MET A N 1
ATOM 781 C CA . MET A 1 100 ? -18.620 -2.358 27.231 1.00 84.31 100 MET A CA 1
ATOM 782 C C . MET A 1 100 ? -19.786 -3.276 26.853 1.00 84.31 100 MET A C 1
ATOM 784 O O . MET A 1 100 ? -19.951 -3.640 25.693 1.00 84.31 100 MET A O 1
ATOM 788 N N . GLU A 1 101 ? -20.649 -3.600 27.820 1.00 77.06 101 GLU A N 1
ATOM 789 C CA . GLU A 1 101 ? -21.865 -4.395 27.574 1.00 77.06 101 GLU A CA 1
ATOM 790 C C . GLU A 1 101 ? -22.854 -3.683 26.632 1.00 77.06 101 GLU A C 1
ATOM 792 O O . GLU A 1 101 ? -23.660 -4.329 25.960 1.00 77.06 101 GLU A O 1
ATOM 797 N N . GLN A 1 102 ? -22.795 -2.347 26.564 1.00 79.62 102 GLN A N 1
ATOM 798 C CA . GLN A 1 102 ? -23.673 -1.535 25.732 1.00 79.62 102 GLN A CA 1
ATOM 799 C C . GLN A 1 102 ? -22.926 -0.315 2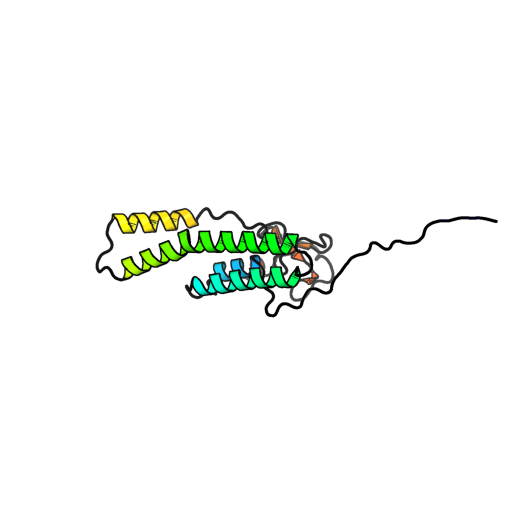5.177 1.00 79.62 102 GLN A C 1
ATOM 801 O O . GLN A 1 102 ? -22.412 0.513 25.925 1.00 79.62 102 GLN A O 1
ATOM 806 N N . ILE A 1 103 ? -22.887 -0.197 23.849 1.00 77.94 103 ILE A N 1
ATOM 807 C CA . ILE A 1 103 ? -22.259 0.929 23.146 1.00 77.94 103 ILE A CA 1
ATOM 808 C C . ILE A 1 103 ? -23.264 2.090 23.081 1.00 77.94 103 ILE A C 1
ATOM 810 O O . ILE A 1 103 ? -24.386 1.899 22.589 1.00 77.94 103 ILE A O 1
ATOM 814 N N . SER A 1 104 ? -22.878 3.276 23.570 1.00 82.50 104 SER A N 1
ATOM 815 C CA . SER A 1 104 ? -23.723 4.481 23.568 1.00 82.50 104 SER A CA 1
ATOM 816 C C . SER A 1 104 ? -24.039 4.964 22.145 1.00 82.50 104 SER A C 1
ATOM 818 O O . SER A 1 104 ? -23.396 4.566 21.168 1.00 82.50 104 SER A O 1
ATOM 820 N N . ALA A 1 105 ? -25.058 5.816 22.009 1.00 81.12 105 ALA A N 1
ATOM 821 C CA . ALA A 1 105 ? -25.405 6.411 20.719 1.00 81.12 105 ALA A CA 1
ATOM 822 C C . ALA A 1 105 ? -24.272 7.310 20.197 1.00 81.12 105 ALA A C 1
ATOM 824 O O . ALA A 1 105 ? -23.983 7.302 19.002 1.00 81.12 105 ALA A O 1
ATOM 825 N N . GLU A 1 106 ? -23.595 8.016 21.103 1.00 82.88 106 GLU A N 1
ATOM 826 C CA . GLU A 1 106 ? -22.444 8.869 20.815 1.00 82.88 106 GLU A CA 1
ATOM 827 C C . GLU A 1 106 ? -21.275 8.050 20.258 1.00 82.88 106 GLU A C 1
ATOM 829 O O . GLU A 1 106 ? -20.753 8.373 19.197 1.00 82.88 106 GLU A O 1
ATOM 834 N N . THR A 1 107 ? -20.934 6.925 20.890 1.00 80.62 107 THR A N 1
ATOM 835 C CA . THR A 1 107 ? -19.849 6.053 20.422 1.00 80.62 107 THR A CA 1
ATOM 836 C C . THR A 1 107 ? -20.162 5.405 19.073 1.00 80.62 107 THR A C 1
ATOM 838 O O . THR A 1 107 ? -19.293 5.293 18.213 1.00 80.62 107 THR A O 1
ATOM 841 N N . LYS A 1 108 ? -21.416 4.998 18.840 1.00 80.75 108 LYS A N 1
ATOM 842 C CA . LYS A 1 108 ? -21.832 4.479 17.525 1.00 80.75 108 LYS A CA 1
ATOM 843 C C . LYS A 1 108 ? -21.694 5.531 16.431 1.00 80.75 108 LYS A C 1
ATOM 845 O O . LYS A 1 108 ? -21.323 5.187 15.312 1.00 80.75 108 LYS A O 1
ATOM 850 N N . LYS A 1 109 ? -21.995 6.791 16.756 1.00 85.38 109 LYS A N 1
ATOM 851 C CA . LYS A 1 109 ? -21.809 7.914 15.842 1.00 85.38 109 LYS A CA 1
ATOM 852 C C . LYS A 1 109 ? -20.324 8.133 15.542 1.00 85.38 109 LYS A C 1
ATOM 854 O O . LYS A 1 109 ? -19.976 8.193 14.375 1.00 85.38 109 LYS A O 1
ATOM 859 N N . GLU A 1 110 ? -19.461 8.145 16.558 1.00 82.88 110 GLU A N 1
ATOM 860 C CA . GLU A 1 110 ? -18.006 8.290 16.379 1.00 82.88 110 GLU A CA 1
ATOM 861 C C . GLU A 1 110 ? -17.409 7.192 15.483 1.00 82.88 110 GLU A C 1
ATOM 863 O O . GLU A 1 110 ? -16.653 7.491 14.563 1.00 82.88 110 GLU A O 1
ATOM 868 N N . ILE A 1 111 ? -17.786 5.924 15.692 1.00 80.38 111 ILE A N 1
ATOM 869 C CA . ILE A 1 111 ? -17.356 4.809 14.828 1.00 80.38 111 ILE A CA 1
ATOM 870 C C . ILE A 1 111 ? -17.863 5.010 13.393 1.00 80.38 111 ILE A C 1
ATOM 872 O O . ILE A 1 111 ? -17.126 4.773 12.439 1.00 80.38 111 ILE A O 1
ATOM 876 N N . GLY A 1 112 ? -19.117 5.443 13.235 1.00 82.75 112 GLY A N 1
ATOM 877 C CA . GLY A 1 112 ? -19.700 5.745 11.929 1.00 82.75 112 GLY A CA 1
ATOM 878 C C . GLY A 1 112 ? -18.958 6.862 11.196 1.00 82.75 112 GLY A C 1
ATOM 879 O O . GLY A 1 112 ? -18.685 6.719 10.008 1.00 82.75 112 GLY A O 1
ATOM 880 N N . ASP A 1 113 ? -18.581 7.923 11.909 1.00 84.56 113 ASP A N 1
ATOM 881 C CA . ASP A 1 113 ? -17.819 9.048 11.365 1.00 84.56 113 ASP A CA 1
ATOM 882 C C . ASP A 1 113 ? -16.413 8.590 10.921 1.00 84.56 113 ASP A C 1
ATOM 884 O O . ASP A 1 113 ? -15.995 8.898 9.807 1.00 84.56 113 ASP A O 1
ATOM 888 N N . VAL A 1 114 ? -15.723 7.760 11.720 1.00 80.44 114 VAL A N 1
ATOM 889 C CA . VAL A 1 114 ? -14.418 7.170 11.348 1.00 80.44 114 VAL A CA 1
ATOM 890 C C . VAL A 1 114 ? -14.525 6.294 10.097 1.00 80.44 114 VAL A C 1
ATOM 892 O O . VAL A 1 114 ? -13.696 6.404 9.197 1.00 80.44 114 VAL A O 1
ATOM 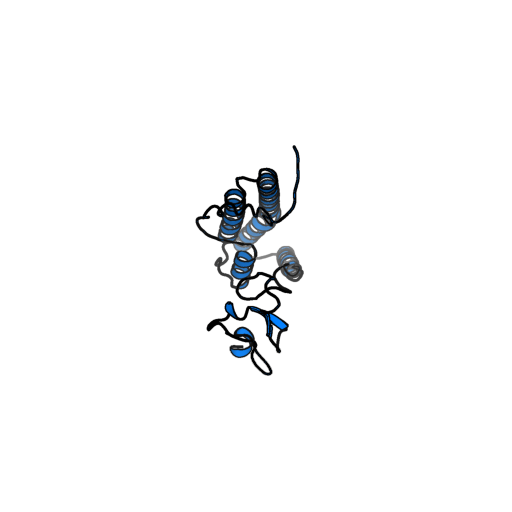895 N N . ILE A 1 115 ? -15.551 5.441 10.007 1.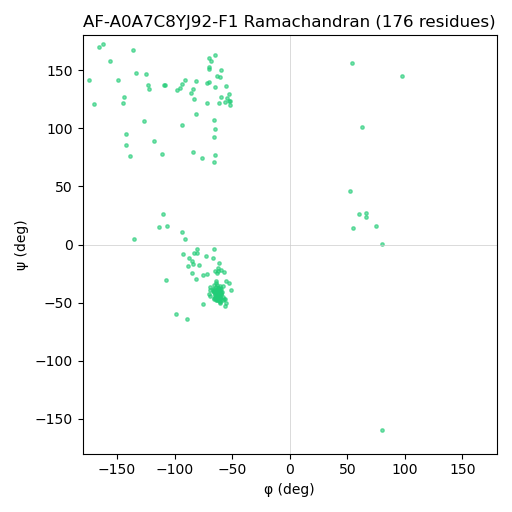00 80.25 115 ILE A N 1
ATOM 896 C CA . ILE A 1 115 ? -15.785 4.593 8.827 1.00 80.25 115 ILE A CA 1
ATOM 897 C C . ILE A 1 115 ? -16.131 5.444 7.599 1.00 80.25 115 ILE A C 1
ATOM 899 O O . ILE A 1 115 ? -15.744 5.097 6.490 1.00 80.25 115 ILE A O 1
ATOM 903 N N . ALA A 1 116 ? -16.845 6.558 7.763 1.00 81.88 116 ALA A N 1
ATOM 904 C CA . ALA A 1 116 ? -17.140 7.450 6.647 1.00 81.88 116 ALA A CA 1
ATOM 905 C C . ALA A 1 116 ? -15.858 8.095 6.094 1.00 81.88 116 ALA A C 1
ATOM 907 O O . ALA A 1 116 ? -15.684 8.161 4.877 1.00 81.88 116 ALA A O 1
ATOM 908 N N . SER A 1 117 ? -14.925 8.493 6.964 1.00 74.88 117 SER A N 1
ATOM 909 C CA . SER A 1 117 ? -13.650 9.095 6.556 1.00 74.88 117 SER A CA 1
ATOM 910 C C . SER A 1 117 ? -12.731 8.153 5.766 1.00 74.88 117 SER A C 1
ATOM 912 O O . SER A 1 117 ? -11.919 8.633 4.980 1.00 74.8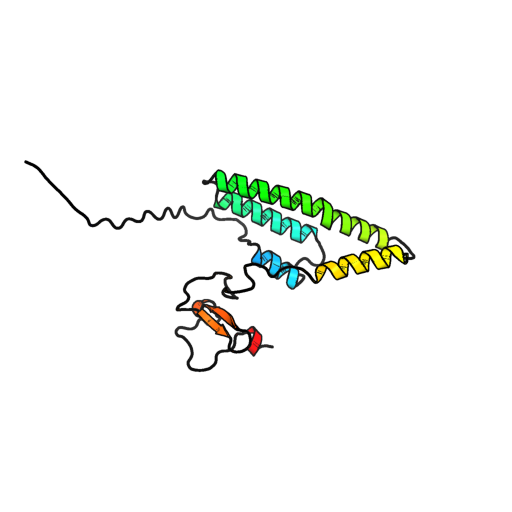8 117 SER A O 1
ATOM 914 N N . THR A 1 118 ? -12.863 6.825 5.886 1.00 68.62 118 THR A N 1
ATOM 915 C CA . THR A 1 118 ? -12.043 5.878 5.096 1.00 68.62 118 THR A CA 1
ATOM 916 C C . THR A 1 118 ? -12.438 5.809 3.618 1.00 68.62 118 THR A C 1
ATOM 918 O O . THR A 1 118 ? -11.713 5.220 2.819 1.00 68.62 118 THR A O 1
ATOM 921 N N . SER A 1 119 ? -13.560 6.422 3.225 1.00 65.44 119 SER A N 1
ATOM 922 C CA . SER A 1 119 ? -14.012 6.457 1.828 1.00 65.44 119 SER A CA 1
ATOM 923 C C . SER A 1 119 ? -13.321 7.524 0.963 1.00 65.44 119 SER A C 1
ATOM 925 O O . SER A 1 119 ? -13.495 7.516 -0.253 1.00 65.44 119 SER A O 1
ATOM 927 N N . GLU A 1 120 ? -12.505 8.400 1.561 1.00 69.94 120 GLU A N 1
ATOM 928 C CA . GLU A 1 120 ? -11.837 9.521 0.878 1.00 69.94 120 GLU A CA 1
ATOM 929 C C . GLU A 1 120 ? -10.326 9.314 0.663 1.00 69.94 120 GLU A C 1
ATOM 931 O O . GLU A 1 120 ? -9.606 10.273 0.381 1.00 69.94 120 GLU A O 1
ATOM 936 N N . ILE A 1 121 ? -9.815 8.082 0.790 1.00 73.69 121 ILE A N 1
ATOM 937 C CA . ILE A 1 121 ? -8.381 7.819 0.603 1.00 73.69 121 ILE A CA 1
ATOM 938 C C . ILE A 1 121 ? -7.987 8.192 -0.840 1.00 73.69 121 ILE A C 1
ATOM 940 O O . ILE A 1 121 ? -8.570 7.657 -1.789 1.00 73.69 121 ILE A O 1
ATOM 944 N N . PRO A 1 122 ? -7.027 9.117 -1.035 1.00 79.88 122 PRO A N 1
ATOM 945 C CA . PRO A 1 122 ? -6.579 9.491 -2.367 1.00 79.88 122 PRO A CA 1
ATOM 946 C C . PRO A 1 122 ? -5.953 8.284 -3.067 1.00 79.88 122 PRO A C 1
ATOM 948 O O . PRO A 1 122 ? -5.283 7.471 -2.430 1.00 79.88 122 PRO A O 1
ATOM 951 N N . LYS A 1 123 ? -6.142 8.191 -4.390 1.00 77.06 123 LYS A N 1
ATOM 952 C CA . LYS A 1 123 ? -5.480 7.163 -5.201 1.00 77.06 123 LYS A CA 1
ATOM 953 C C . LYS A 1 123 ? -3.972 7.236 -4.997 1.00 77.06 123 LYS A C 1
ATOM 955 O O . LYS A 1 123 ? -3.397 8.330 -4.989 1.00 77.06 123 LYS A O 1
ATOM 960 N N . ALA A 1 124 ? -3.342 6.081 -4.846 1.00 80.44 124 ALA A N 1
ATOM 961 C CA . ALA A 1 124 ? -1.907 6.030 -4.682 1.00 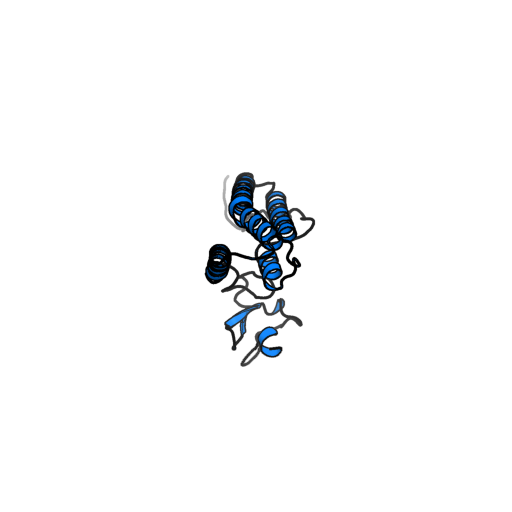80.44 124 ALA A CA 1
ATOM 962 C C . ALA A 1 124 ? -1.209 6.411 -6.000 1.00 80.44 124 ALA A C 1
ATOM 964 O O . ALA A 1 124 ? -1.736 6.141 -7.082 1.00 80.44 124 ALA A O 1
ATOM 965 N N . PRO A 1 125 ? 0.009 6.982 -5.955 1.00 77.12 125 PRO A N 1
ATOM 966 C CA . PRO A 1 125 ? 0.755 7.319 -7.169 1.00 77.12 125 PRO A CA 1
ATOM 967 C C . PRO A 1 125 ? 1.003 6.127 -8.107 1.00 77.12 125 PRO A C 1
ATOM 969 O O . PRO A 1 125 ? 1.197 6.322 -9.298 1.00 77.12 125 PRO A O 1
ATOM 972 N N . TRP A 1 126 ? 0.991 4.898 -7.580 1.00 76.00 126 TRP A N 1
ATOM 973 C CA . TRP A 1 126 ? 1.164 3.650 -8.334 1.00 76.00 126 TRP A CA 1
ATOM 974 C C . TRP A 1 126 ? -0.160 3.003 -8.786 1.00 76.00 126 TRP A C 1
ATOM 976 O O . TRP A 1 126 ? -0.168 1.849 -9.228 1.00 76.00 126 TRP A O 1
ATOM 986 N N . ASP A 1 127 ? -1.294 3.696 -8.659 1.00 74.19 127 ASP A N 1
ATOM 987 C CA . ASP A 1 127 ? -2.586 3.190 -9.135 1.00 74.19 127 ASP A CA 1
ATOM 988 C C . ASP A 1 127 ? -2.833 3.469 -10.620 1.00 74.19 127 ASP A C 1
ATOM 990 O O . ASP A 1 127 ? -3.570 2.717 -11.266 1.00 74.19 127 ASP A O 1
ATOM 994 N N . GLU A 1 128 ? -2.198 4.489 -11.187 1.00 76.06 128 GLU A N 1
ATOM 995 C CA . GLU A 1 128 ? -2.365 4.903 -12.582 1.00 76.06 128 GLU A CA 1
ATOM 996 C C 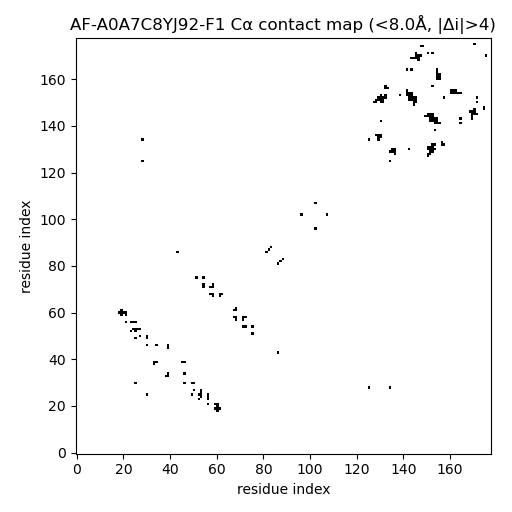. GLU A 1 128 ? -1.003 4.940 -13.281 1.00 76.06 128 GLU A C 1
ATOM 998 O O . GLU A 1 128 ? 0.005 5.225 -12.642 1.00 76.06 128 GLU A O 1
ATOM 1003 N N . GLY A 1 129 ? -0.970 4.616 -14.576 1.00 80.12 129 GLY A N 1
ATOM 1004 C CA . GLY A 1 129 ? 0.245 4.769 -15.385 1.00 80.12 129 GLY A CA 1
ATOM 1005 C C . GLY A 1 129 ? 1.415 3.859 -15.001 1.00 80.12 129 GLY A C 1
ATOM 1006 O O . GLY A 1 129 ? 2.560 4.233 -15.201 1.00 80.12 129 GLY A O 1
ATOM 1007 N N . VAL A 1 130 ? 1.167 2.712 -14.357 1.00 87.44 130 VAL A N 1
ATOM 1008 C CA . VAL A 1 130 ? 2.230 1.748 -14.037 1.00 87.44 130 VAL A CA 1
ATOM 1009 C C . VAL A 1 130 ? 1.812 0.333 -14.390 1.00 87.44 130 VAL A C 1
ATOM 1011 O O . VAL A 1 130 ? 0.654 -0.071 -14.212 1.00 87.44 130 VAL A O 1
ATOM 1014 N N . CYS A 1 131 ? 2.795 -0.477 -14.784 1.00 90.81 131 CYS A N 1
ATOM 1015 C CA . CYS A 1 131 ? 2.589 -1.896 -15.029 1.00 90.81 131 CYS A CA 1
ATOM 1016 C C . CYS A 1 131 ? 2.014 -2.595 -13.785 1.00 90.81 131 CYS A C 1
ATOM 1018 O O . CYS A 1 131 ? 2.632 -2.619 -12.719 1.00 90.81 131 CYS A O 1
ATOM 1020 N N . LYS A 1 132 ? 0.856 -3.253 -13.907 1.00 88.38 132 LYS A N 1
ATOM 1021 C CA . LYS A 1 132 ? 0.179 -3.900 -12.769 1.00 88.38 132 LYS A CA 1
ATOM 1022 C C . LYS A 1 132 ? 0.928 -5.093 -12.187 1.00 88.38 132 LYS A C 1
ATOM 1024 O O . LYS A 1 132 ? 0.606 -5.517 -11.078 1.00 88.38 132 LYS A O 1
ATOM 1029 N N . VAL A 1 133 ? 1.957 -5.594 -12.861 1.00 88.75 133 VAL A N 1
ATOM 1030 C CA . VAL A 1 133 ? 2.832 -6.634 -12.315 1.00 88.75 133 VAL A CA 1
ATOM 1031 C C . VAL A 1 133 ? 4.001 -6.012 -11.554 1.00 88.75 133 VAL A C 1
ATOM 1033 O O . VAL A 1 133 ? 4.075 -6.172 -10.340 1.00 88.75 133 VAL A O 1
ATOM 1036 N N . CYS A 1 134 ? 4.885 -5.263 -12.220 1.00 87.69 134 CYS A N 1
ATOM 1037 C CA . CYS A 1 134 ? 6.119 -4.767 -11.598 1.00 87.69 134 CYS A CA 1
ATOM 1038 C C . CYS A 1 134 ? 5.973 -3.410 -10.893 1.00 87.69 134 CYS A C 1
ATOM 1040 O O . CYS A 1 134 ? 6.788 -3.094 -10.037 1.00 87.69 134 CYS A O 1
ATOM 1042 N N . GLY A 1 135 ? 4.934 -2.629 -11.199 1.00 84.56 135 GLY A N 1
ATOM 1043 C CA . GLY A 1 135 ? 4.665 -1.327 -10.576 1.00 84.56 135 GLY A CA 1
ATOM 1044 C C . GLY A 1 135 ? 5.576 -0.210 -11.060 1.00 84.56 135 GLY A C 1
ATOM 1045 O O . GLY A 1 135 ? 5.672 0.813 -10.394 1.00 84.56 135 GLY A O 1
ATOM 1046 N N . VAL A 1 136 ? 6.260 -0.424 -12.183 1.00 83.94 136 VAL A N 1
ATOM 1047 C CA . VAL A 1 136 ? 7.183 0.539 -12.776 1.00 83.94 136 VAL A CA 1
ATOM 1048 C C . VAL A 1 136 ? 6.570 1.092 -14.055 1.00 83.94 136 VAL A C 1
ATOM 1050 O O . VAL A 1 136 ? 6.028 0.325 -14.855 1.00 83.94 136 VAL A O 1
ATOM 1053 N N . ASP A 1 137 ? 6.695 2.402 -14.227 1.00 88.12 137 ASP A N 1
ATOM 1054 C CA . ASP A 1 137 ? 6.450 3.115 -15.477 1.00 88.12 137 ASP A CA 1
ATOM 1055 C C . ASP A 1 137 ? 7.779 3.246 -16.234 1.00 88.12 137 ASP A C 1
ATOM 1057 O O . ASP A 1 137 ? 8.684 3.970 -15.811 1.00 88.12 137 ASP A O 1
ATOM 1061 N N . LYS A 1 138 ? 7.965 2.408 -17.253 1.00 87.00 138 LYS A N 1
ATOM 1062 C CA . LYS A 1 138 ? 9.163 2.374 -18.103 1.00 87.00 138 LYS A CA 1
ATOM 1063 C C . LYS A 1 138 ? 8.891 1.560 -19.357 1.00 87.00 138 LYS A C 1
ATOM 1065 O O . LYS A 1 138 ? 7.959 0.766 -19.375 1.00 87.00 138 LYS A O 1
ATOM 1070 N N . ASP A 1 139 ? 9.808 1.603 -20.320 1.00 89.31 139 ASP A N 1
ATOM 1071 C CA . ASP A 1 139 ? 9.784 0.727 -21.498 1.00 89.31 139 ASP A CA 1
ATOM 1072 C C . ASP A 1 139 ? 8.423 0.765 -22.231 1.00 89.31 139 ASP A C 1
ATOM 1074 O O . ASP A 1 139 ? 7.880 -0.288 -22.571 1.00 89.31 139 ASP A O 1
ATOM 1078 N N . ASP A 1 140 ? 7.870 1.964 -22.449 1.00 88.38 140 ASP A N 1
ATOM 1079 C CA . ASP A 1 140 ? 6.511 2.214 -22.968 1.00 88.38 140 ASP A CA 1
ATOM 1080 C C . ASP A 1 140 ? 6.218 1.464 -24.277 1.00 88.38 140 ASP A C 1
ATOM 1082 O O . ASP A 1 140 ? 5.119 0.955 -24.487 1.00 88.38 140 ASP A O 1
ATOM 1086 N N . ASP A 1 141 ? 7.238 1.287 -25.125 1.00 90.31 141 ASP A N 1
ATOM 1087 C CA . ASP A 1 141 ? 7.162 0.512 -26.374 1.00 90.31 141 ASP A CA 1
ATOM 1088 C C . ASP A 1 141 ? 6.822 -0.977 -26.154 1.00 90.31 141 ASP A C 1
ATOM 1090 O O . ASP A 1 141 ? 6.483 -1.704 -27.091 1.00 90.31 141 ASP A O 1
ATOM 1094 N N . SER A 1 142 ? 6.956 -1.462 -24.919 1.00 92.38 142 SER A N 1
ATOM 1095 C CA . SER A 1 142 ? 6.661 -2.830 -24.489 1.00 92.38 142 SER A CA 1
ATOM 1096 C C . SER A 1 142 ? 5.478 -2.926 -23.523 1.00 92.38 142 SER A C 1
ATOM 1098 O O . SER A 1 142 ? 5.304 -3.971 -22.884 1.00 92.38 142 SER A O 1
ATOM 1100 N N . VAL A 1 143 ? 4.669 -1.872 -23.410 1.00 94.38 143 VAL A N 1
ATOM 1101 C CA . VAL A 1 143 ? 3.464 -1.827 -22.574 1.00 94.38 143 VAL A CA 1
ATOM 1102 C C . VAL A 1 143 ? 2.222 -2.198 -23.390 1.00 94.38 143 VAL A C 1
ATOM 1104 O O . VAL A 1 143 ? 2.041 -1.785 -24.533 1.00 94.38 143 VAL A O 1
ATOM 1107 N N . LEU A 1 144 ? 1.351 -3.003 -22.787 1.00 94.69 144 LEU A N 1
ATOM 1108 C CA . LEU A 1 144 ? 0.006 -3.307 -23.258 1.00 94.69 144 LEU A CA 1
ATOM 1109 C C . LEU A 1 144 ? -1.017 -2.630 -22.356 1.00 94.69 144 LEU A C 1
ATOM 1111 O O . LEU A 1 144 ? -0.909 -2.704 -21.130 1.00 94.69 144 LEU A O 1
ATOM 1115 N N . LEU A 1 145 ? -2.039 -2.051 -22.976 1.00 94.69 145 LEU A N 1
ATOM 1116 C CA . LEU A 1 145 ? -3.234 -1.563 -22.301 1.00 94.69 145 LEU A CA 1
ATOM 1117 C C . LEU A 1 145 ? -4.335 -2.611 -22.422 1.00 94.69 145 LEU A C 1
ATOM 1119 O O . LEU A 1 145 ? -4.566 -3.163 -23.496 1.00 94.69 145 LEU A O 1
ATOM 1123 N N . CYS A 1 146 ? -5.004 -2.906 -21.313 1.00 94.94 146 CYS A N 1
ATOM 1124 C CA . CYS A 1 146 ? -6.188 -3.755 -21.330 1.00 94.94 146 CYS A CA 1
ATOM 1125 C C . CYS A 1 146 ? -7.370 -3.007 -21.958 1.00 94.94 146 CYS A C 1
ATOM 1127 O O . CYS A 1 146 ? -7.828 -2.027 -21.379 1.00 94.94 146 CYS A O 1
ATOM 1129 N N . ASP A 1 147 ? -7.961 -3.537 -23.031 1.00 95.44 147 ASP A N 1
ATOM 1130 C CA . ASP A 1 147 ? -9.106 -2.911 -23.719 1.00 95.44 147 ASP A CA 1
ATOM 1131 C C . ASP A 1 147 ? -10.405 -2.853 -22.884 1.00 95.44 147 ASP A C 1
ATOM 1133 O O . ASP A 1 147 ? -11.427 -2.345 -23.347 1.00 95.44 147 ASP A O 1
ATOM 1137 N N . ALA A 1 148 ? -10.414 -3.420 -21.671 1.00 93.75 148 ALA A N 1
ATOM 1138 C CA . ALA A 1 148 ? -11.567 -3.400 -20.767 1.00 93.75 148 ALA A CA 1
ATOM 1139 C C . ALA A 1 148 ? -11.406 -2.471 -19.555 1.00 93.75 148 ALA A C 1
ATOM 1141 O O . ALA A 1 148 ? -12.410 -1.987 -19.037 1.00 93.75 148 ALA A O 1
ATOM 1142 N N . CYS A 1 149 ? -10.185 -2.262 -19.059 1.00 91.81 149 CYS A N 1
ATOM 1143 C CA . CYS A 1 149 ? -9.952 -1.514 -17.817 1.00 91.81 149 CYS A CA 1
ATOM 1144 C C . CYS A 1 149 ? -8.808 -0.501 -17.899 1.00 91.81 149 CYS A C 1
ATOM 1146 O O . CYS A 1 149 ? -8.449 0.064 -16.868 1.00 91.81 149 CYS A O 1
ATOM 1148 N N . ASP A 1 150 ? -8.212 -0.325 -19.082 1.00 93.00 150 ASP A N 1
ATOM 1149 C CA . ASP A 1 150 ? -7.077 0.564 -19.363 1.00 93.00 150 ASP A CA 1
ATOM 1150 C C . ASP A 1 150 ? -5.839 0.325 -18.480 1.00 93.00 150 ASP A C 1
ATOM 1152 O O . ASP A 1 150 ? -4.915 1.129 -18.437 1.00 93.00 150 ASP A O 1
ATOM 1156 N N . ALA A 1 151 ? -5.783 -0.807 -17.772 1.00 91.19 151 ALA A N 1
ATOM 1157 C CA . ALA A 1 151 ? -4.644 -1.153 -16.942 1.00 91.19 151 ALA A CA 1
ATOM 1158 C C . ALA A 1 151 ? -3.427 -1.529 -17.796 1.00 91.19 151 ALA A C 1
ATOM 1160 O O . ALA A 1 151 ? -3.545 -2.286 -18.764 1.00 91.19 151 ALA A O 1
ATOM 1161 N N . GLU A 1 152 ? -2.259 -1.062 -17.366 1.00 93.56 152 GLU A N 1
ATOM 1162 C CA . GLU A 1 152 ? -0.999 -1.232 -18.082 1.00 93.56 152 GLU A CA 1
ATOM 1163 C C . GLU A 1 152 ? -0.255 -2.499 -17.657 1.00 93.56 152 GLU A C 1
ATOM 1165 O O . GLU A 1 152 ? -0.212 -2.860 -16.476 1.00 93.56 152 GLU A O 1
ATOM 1170 N N . TYR A 1 153 ? 0.363 -3.181 -18.617 1.00 94.50 153 TYR A N 1
ATOM 1171 C CA . TYR A 1 153 ? 1.167 -4.377 -18.389 1.00 94.50 153 TYR A CA 1
ATOM 1172 C C . TYR A 1 153 ? 2.355 -4.407 -19.342 1.00 94.50 153 TYR A C 1
ATOM 1174 O O . TYR A 1 153 ? 2.173 -4.402 -20.555 1.00 94.50 153 TYR A O 1
ATOM 1182 N N . HIS A 1 154 ? 3.574 -4.562 -18.828 1.00 95.62 154 HIS A N 1
ATOM 1183 C CA . HIS A 1 154 ? 4.693 -4.925 -19.696 1.00 95.62 154 HIS A CA 1
ATOM 1184 C C . HIS A 1 154 ? 4.476 -6.314 -20.284 1.00 95.62 154 HIS A C 1
ATOM 1186 O O . HIS A 1 154 ? 4.189 -7.264 -19.550 1.00 95.62 154 HIS A O 1
ATOM 1192 N N . MET A 1 155 ? 4.723 -6.464 -21.584 1.00 95.00 155 MET A N 1
ATOM 1193 C CA . MET A 1 155 ? 4.668 -7.753 -22.278 1.00 95.00 155 MET A CA 1
ATOM 1194 C C . MET A 1 155 ? 5.501 -8.833 -21.574 1.00 95.00 155 MET A C 1
ATOM 1196 O O . MET A 1 155 ? 5.075 -9.984 -21.466 1.00 95.00 155 MET A O 1
ATOM 1200 N N . TYR A 1 156 ? 6.675 -8.455 -21.061 1.00 95.19 156 TYR A N 1
ATOM 1201 C CA . TYR A 1 156 ? 7.603 -9.362 -20.388 1.00 95.19 156 TYR A CA 1
ATOM 1202 C C . TYR A 1 156 ? 7.223 -9.686 -18.937 1.00 95.19 156 TYR A C 1
ATOM 1204 O O . TYR A 1 156 ? 7.725 -10.658 -18.376 1.00 95.19 156 TYR A O 1
ATOM 1212 N N . CYS A 1 157 ? 6.352 -8.885 -18.320 1.00 94.56 157 CYS A N 1
ATOM 1213 C CA . CYS A 1 157 ? 5.869 -9.129 -16.966 1.00 94.56 157 CYS A CA 1
ATOM 1214 C C . CYS A 1 157 ? 4.675 -10.091 -16.918 1.00 94.56 157 CYS A C 1
ATOM 1216 O O . CYS A 1 157 ? 4.315 -10.571 -15.844 1.00 94.56 157 CYS A O 1
ATOM 1218 N N . LEU A 1 158 ? 4.041 -10.365 -18.058 1.00 93.88 158 LEU A N 1
ATOM 1219 C CA . LEU A 1 158 ? 2.951 -11.331 -18.150 1.00 93.88 158 LEU A CA 1
ATOM 1220 C C . LEU A 1 158 ? 3.456 -12.765 -17.934 1.00 93.88 158 LEU A C 1
ATOM 1222 O O . LEU A 1 158 ? 4.631 -13.071 -18.124 1.00 93.88 158 LEU A O 1
ATOM 1226 N N . SER A 1 159 ? 2.548 -13.663 -17.552 1.00 90.44 159 SER A N 1
ATOM 1227 C CA . SER A 1 159 ? 2.830 -15.093 -17.409 1.00 90.44 159 SER A CA 1
ATOM 1228 C C . SER A 1 159 ? 1.818 -15.902 -18.235 1.00 90.44 159 SER A C 1
ATOM 1230 O O . SER A 1 159 ? 0.654 -15.978 -17.837 1.00 90.44 159 SER A O 1
ATOM 1232 N N . PRO A 1 160 ? 2.220 -16.488 -19.382 1.00 93.06 160 PRO A N 1
ATOM 1233 C CA . PRO A 1 160 ? 3.558 -16.422 -19.981 1.00 93.06 160 PRO A CA 1
ATOM 1234 C C . PRO A 1 160 ? 3.901 -15.027 -20.558 1.00 93.06 160 PRO A C 1
ATOM 1236 O O . PRO A 1 160 ? 2.989 -14.314 -20.984 1.00 93.06 160 PRO A O 1
ATOM 1239 N N . PRO A 1 161 ? 5.197 -14.651 -20.629 1.00 94.75 161 PRO A N 1
ATOM 1240 C CA . PRO A 1 161 ? 5.635 -13.422 -21.289 1.00 94.75 161 PRO A CA 1
ATOM 1241 C C . PRO A 1 161 ? 5.278 -13.398 -22.777 1.00 94.75 161 PRO A C 1
ATOM 1243 O O . PRO A 1 161 ? 5.369 -14.420 -23.464 1.00 94.75 161 PRO A O 1
ATOM 1246 N N . LEU A 1 162 ? 4.932 -12.222 -23.299 1.00 94.25 162 LEU A N 1
ATOM 1247 C CA . LEU A 1 162 ? 4.659 -12.022 -24.721 1.00 94.25 162 LEU A CA 1
ATOM 1248 C C . LEU A 1 162 ? 5.908 -11.518 -25.452 1.00 94.25 162 LEU A C 1
ATOM 1250 O O . LEU A 1 162 ? 6.590 -10.607 -24.996 1.00 94.25 162 LEU A O 1
ATOM 1254 N N . ALA A 1 163 ? 6.197 -12.110 -26.612 1.00 91.62 163 ALA A N 1
ATOM 1255 C CA . ALA A 1 163 ? 7.344 -11.724 -27.440 1.00 91.62 163 ALA A CA 1
ATOM 1256 C C . ALA A 1 163 ? 7.060 -10.525 -28.363 1.00 91.62 163 ALA A C 1
ATOM 1258 O O . ALA A 1 163 ? 7.986 -9.945 -28.924 1.00 91.62 163 ALA A O 1
ATOM 1259 N N . ARG A 1 164 ? 5.782 -10.201 -28.582 1.00 90.81 164 ARG A N 1
ATOM 1260 C CA . ARG A 1 164 ? 5.320 -9.102 -29.434 1.00 90.81 164 ARG A CA 1
ATOM 1261 C C . ARG A 1 164 ? 3.924 -8.661 -29.012 1.00 90.81 164 ARG A C 1
ATOM 1263 O O . ARG A 1 164 ? 3.184 -9.465 -28.439 1.00 90.81 164 ARG A O 1
ATOM 1270 N N . ILE A 1 165 ? 3.570 -7.429 -29.369 1.00 90.00 165 ILE A N 1
ATOM 1271 C CA . ILE A 1 165 ? 2.231 -6.877 -29.156 1.00 90.00 165 ILE A CA 1
ATOM 1272 C C . ILE A 1 165 ? 1.213 -7.756 -29.910 1.00 90.00 165 ILE A C 1
ATOM 1274 O O . ILE A 1 165 ? 1.429 -8.042 -31.095 1.00 90.00 165 ILE A O 1
ATOM 1278 N N . PRO A 1 166 ? 0.151 -8.249 -29.243 1.00 91.31 166 PRO A N 1
ATOM 1279 C CA . PRO A 1 166 ? -0.913 -9.009 -29.891 1.00 91.31 166 PRO A CA 1
ATOM 1280 C C . PRO A 1 166 ? -1.623 -8.204 -30.983 1.00 91.31 166 PRO A C 1
ATOM 1282 O O . PRO A 1 166 ? -1.740 -6.986 -30.900 1.00 91.31 166 PRO A O 1
ATOM 1285 N N . GLU A 1 167 ? -2.131 -8.894 -32.001 1.00 91.25 167 GLU A N 1
ATOM 1286 C CA . GLU A 1 167 ? -3.024 -8.273 -32.979 1.00 91.25 167 GLU A CA 1
ATOM 1287 C C . GLU A 1 167 ? -4.462 -8.270 -32.446 1.00 91.25 167 GLU A C 1
ATOM 1289 O O . GLU A 1 167 ? -4.960 -9.303 -31.992 1.00 91.25 167 GLU A O 1
ATOM 1294 N N . GLY A 1 168 ? -5.142 -7.128 -32.560 1.00 92.31 168 GLY A N 1
ATOM 1295 C CA . GLY A 1 168 ? -6.516 -6.956 -32.088 1.00 92.31 168 GLY A CA 1
ATOM 1296 C C . GLY A 1 168 ? -6.602 -6.701 -30.584 1.00 92.31 168 GLY A C 1
ATOM 1297 O O . GLY A 1 168 ? -5.632 -6.268 -29.968 1.00 92.31 168 GLY A O 1
ATOM 1298 N N . ASN A 1 169 ? -7.783 -6.951 -30.016 1.00 94.31 169 ASN A N 1
ATOM 1299 C CA . ASN A 1 169 ? -8.037 -6.640 -28.614 1.00 94.31 169 ASN A CA 1
ATOM 1300 C C . ASN A 1 169 ? -7.259 -7.573 -27.681 1.00 94.31 169 ASN A C 1
ATOM 1302 O O . ASN A 1 169 ? -7.223 -8.793 -27.883 1.00 94.31 169 ASN A O 1
ATOM 1306 N N . TRP A 1 170 ? -6.724 -7.007 -26.608 1.00 95.50 170 TRP A N 1
ATOM 1307 C CA . TRP A 1 170 ? -6.073 -7.722 -25.527 1.00 95.50 170 TRP A CA 1
ATOM 1308 C C . TRP A 1 170 ? -6.729 -7.399 -24.181 1.00 95.50 170 TRP A C 1
ATOM 1310 O O . TRP A 1 170 ? -7.034 -6.255 -23.851 1.00 95.50 170 TRP A O 1
ATOM 1320 N N . TYR A 1 171 ? -6.917 -8.440 -23.372 1.00 95.38 171 TYR A N 1
ATOM 1321 C CA . TYR A 1 171 ? -7.534 -8.344 -22.054 1.00 95.38 171 TYR A CA 1
ATOM 1322 C C . TYR A 1 171 ? -6.574 -8.883 -20.997 1.00 95.38 171 TYR A C 1
ATOM 1324 O O . TYR A 1 171 ? -5.989 -9.958 -21.160 1.00 95.38 171 TYR A O 1
ATOM 1332 N N . CYS A 1 172 ? -6.417 -8.145 -19.900 1.00 93.88 172 CYS A N 1
ATOM 1333 C CA . CYS A 1 172 ? -5.505 -8.529 -18.833 1.00 93.88 172 CYS A CA 1
ATOM 1334 C C . CYS A 1 172 ? -6.003 -9.762 -18.057 1.00 93.88 172 CYS A C 1
ATOM 1336 O O . CYS A 1 172 ? -7.202 -10.056 -18.057 1.00 93.88 172 CYS A O 1
ATOM 1338 N N . PRO A 1 173 ? -5.117 -10.467 -17.322 1.00 90.38 173 PRO A N 1
ATOM 1339 C CA . PRO A 1 173 ? -5.499 -11.659 -16.562 1.00 90.38 173 PRO A CA 1
ATOM 1340 C C . PRO A 1 173 ? -6.650 -11.433 -15.573 1.00 90.38 173 PRO A C 1
ATOM 1342 O O . PRO A 1 173 ? -7.437 -12.349 -15.343 1.00 90.38 173 PRO A O 1
ATOM 1345 N N . LEU A 1 174 ? -6.769 -10.220 -15.017 1.00 89.19 174 LEU A N 1
ATOM 1346 C CA . LEU A 1 174 ? -7.856 -9.855 -14.106 1.00 89.19 174 LEU A CA 1
ATOM 1347 C C . LEU A 1 174 ? -9.204 -9.759 -14.831 1.00 89.19 174 LEU A C 1
ATOM 1349 O O . LEU A 1 174 ? -10.190 -10.273 -14.322 1.00 89.19 174 LEU A O 1
ATOM 1353 N N . CYS A 1 175 ? -9.247 -9.164 -16.026 1.00 92.75 175 CYS A N 1
ATOM 1354 C CA . CYS A 1 175 ? -10.472 -9.058 -16.824 1.00 92.75 175 CYS A CA 1
ATOM 1355 C C . CYS A 1 175 ? -10.871 -10.376 -17.499 1.00 92.75 175 CYS A C 1
ATOM 1357 O O . CYS A 1 175 ? -12.043 -10.573 -17.785 1.00 92.75 175 CYS A O 1
ATOM 1359 N N . VAL A 1 176 ? -9.916 -11.270 -17.773 1.00 90.25 176 VAL A N 1
ATOM 1360 C CA . VAL A 1 176 ? -10.203 -12.597 -18.351 1.00 90.25 176 VAL A CA 1
ATOM 1361 C C . VAL A 1 176 ? -10.656 -13.601 -17.285 1.00 90.25 176 VAL A C 1
ATOM 1363 O O . VAL A 1 176 ? -11.408 -14.522 -17.594 1.00 90.25 176 VAL A O 1
ATOM 1366 N N . SER A 1 177 ? -10.193 -13.445 -16.041 1.00 82.25 177 SER A N 1
ATOM 1367 C CA . SER A 1 177 ? -10.562 -14.327 -14.920 1.00 82.25 177 SER A CA 1
ATOM 1368 C C . SER A 1 177 ? -11.759 -13.818 -14.106 1.00 82.25 177 SER A C 1
ATOM 1370 O O . SER A 1 177 ? -12.198 -14.522 -13.196 1.00 82.25 177 SER A O 1
ATOM 1372 N N . GLY A 1 178 ? -12.220 -12.595 -14.385 1.00 52.41 178 GLY A N 1
ATOM 1373 C CA . GLY A 1 178 ? -13.296 -11.892 -13.680 1.00 52.41 178 GLY A CA 1
ATOM 1374 C C . GLY A 1 178 ? -14.668 -12.069 -14.308 1.00 52.41 178 GLY A C 1
ATOM 1375 O O . GLY A 1 178 ? -14.744 -12.291 -15.536 1.00 52.41 178 GLY A O 1
#

Secondary structure (DSSP, 8-state):
----------------PPPP--SS---HHHHHHHHHTTTTTT-HHHHHHHHHHHHHHHHHHTTT-HHHHHHHHHHHHHHHHHIIIIIIHHHHHHHHHHT-SS--HHHHHHHHHHHHHGGGPPPPTTSSSS-TTT-----GGGEEE-TTT--EEEGGGSSSPPSSPPSS----HHHHH-

Solvent-accessible surface area (backbone atoms only — not comparable to full-atom values): 11116 Å² total; per-residue (Å²): 133,85,90,78,91,85,86,91,78,92,72,80,81,74,83,73,67,78,69,50,86,55,96,68,88,64,53,70,68,59,53,51,53,34,59,76,72,50,69,50,74,85,39,66,63,58,50,49,52,52,54,52,49,32,52,50,40,53,38,55,49,36,63,91,38,67,69,60,34,52,50,50,49,52,54,49,52,52,49,52,51,51,41,51,66,50,52,50,48,48,51,52,52,53,55,54,53,74,72,45,98,68,81,50,74,67,57,53,47,53,54,49,51,56,61,58,60,64,76,67,69,74,82,56,85,70,74,55,86,25,17,76,73,83,59,53,73,68,67,67,96,45,53,43,60,17,79,85,74,68,50,34,33,39,33,72,67,41,90,77,56,48,95,64,88,75,84,75,88,47,69,44,76,66,68,72,75,97

Organism: Opuntia streptacantha (NCBI:txid393608)

Nearest PDB structures (foldseek):
  4qf3-assembly3_B  TM=8.690E-01  e=1.271E-04  Homo sapiens
  5vdc-assembly1_A  TM=7.770E-01  e=9.334E-05  Homo sapiens
  5szb-assembly1_A  TM=7.767E-01  e=1.123E-04  Homo sapiens
  6fhq-assembly1_A  TM=8.001E-01  e=1.730E-04  Homo sapiens
  2ysm-assembly1_A  TM=7.542E-01  e=5.253E-04  Homo sapiens

pLDDT: mean 83.5, std 17.07, range [31.78, 98.25]

Mean predicted aligned error: 11.66 Å

InterPro domains:
  IPR001487 Bromodomain [PS50014] (21-69)
  IPR001965 Zinc finger, PHD-type [SM00249] (130-176)
  IPR011011 Zinc finger, FYVE/PHD-type [SSF57903] (116-177)
  IPR013083 Zinc finger, RING/FYVE/PHD-type [G3DSA:3.30.40.10] (89-178)
  IPR019786 Zinc finger, PHD-type, conserved site [PS01359] (131-175)
  IPR019787 Zinc finger, PHD-finger [PF00628] (131-175)
  IPR019787 Zinc finger, PHD-finger [PS50016] (128-178)
  IPR036427 Bromodomain-like superfamily [G3DSA:1.20.920.10] (7-88)
  IPR036427 Bromodomain-like superfamily [SSF47370] (21-85)